Protein AF-A0A9N9T477-F1 (afdb_monomer)

Solvent-accessible surface area (backbone atoms only — not comparable to full-atom values): 20600 Å² total; per-residue (Å²): 115,66,81,83,45,49,90,63,32,36,47,37,35,34,54,89,61,40,85,46,61,53,90,71,55,99,44,57,51,33,52,51,21,42,45,58,58,51,64,74,44,23,91,78,51,70,73,46,75,48,29,42,30,78,61,88,69,60,77,38,41,65,94,80,48,77,92,58,84,35,34,20,58,49,80,59,96,59,40,63,43,42,74,46,85,52,22,36,52,49,21,42,28,72,65,42,93,93,28,74,77,19,38,38,39,40,76,59,49,50,53,52,50,50,53,54,54,73,74,49,55,76,88,76,51,73,93,46,50,76,46,80,46,50,85,85,54,76,87,53,47,66,56,38,51,46,13,71,79,37,58,79,56,23,50,35,47,77,45,84,54,96,81,69,79,76,87,62,61,62,89,64,67,30,28,66,58,98,89,48,76,39,68,77,75,82,62,85,77,92,63,89,78,56,48,56,46,80,34,77,62,76,57,88,60,77,43,39,41,75,47,70,45,80,85,79,86,89,77,86,75,50,74,47,74,47,59,58,69,93,76,36,53,62,67,62,41,51,53,52,61,69,74,49,91,71,78,63,96,80,63,87,55,62,66,62,45,49,51,52,52,51,51,53,54,50,53,48,38,49,74,44,34,45,79,42,76,46,84,47,64,76,93,55,76,83,58,86,90,71,53,71,68,58,52,50,53,49,54,53,33,44,51,35,45,54,48,21,70,73,68,66,41,71,67,41,46,49,52,26,50,53,46,49,52,54,50,55,50,52,53,53,49,53,53,44,69,74,63,72,69,76,133

Radius of gyration: 38.67 Å; Cα contacts (8 Å, |Δi|>4): 431; chains: 1; bounding box: 84×68×103 Å

InterPro domains:
  IPR006598 Glycosyl transferase CAP10 domain [PF05686] (2-165)
  IPR006598 Glycosyl transferase CAP10 domain [SM00672] (44-273)
  IPR051091 Protein O-Glucosyltransferase/Glycosyltransferase 90 [PTHR12203] (2-178)

Sequence (343 aa):
MMEHVKSKGTKYQIINNQLYRDEYCMFPARCQGVEHFLLELLPKLPDVEFILNTRDWPQIHKKGGIVSPVFSFSKTLEYYDIMYPAWSFWEGGPAISLYPRGIGRWDVHRNRLGKLGNTTQWSDKLSKAFFRGSRTSSERDPLILLSRENPDMVDASYTKNQAWKSDALINEYTRITKSTSTRIDLVLTNQKDISCKVLPTPKITDHSIIVADLGRNNETTLTKTYRKYNIMDVTGFQMKLMDMQWPSSSSIDVSNNADILITNVLSALDQFAPEKSINTKDVWGNKLWWNEDIANEIKKRDQYYKKAIFTKTDTDWDDFKQQRNSRSNNQNYQTKLLSGKNR

Nearest PDB structures (foldseek):
  5ub5-assembly1_A  TM=9.851E-01  e=5.661E-21  Homo sapiens
  5f87-assembly3_C  TM=9.941E-01  e=6.842E-20  Drosophila melanogaster
  3ve1-assembly1_B  TM=4.230E-01  e=5.166E+00  Homo sapiens
  7tmd-assembly1_B  TM=3.411E-01  e=7.439E+00  Klebsiella pneumoniae subsp. pneumoniae HS11286

Mean predicted aligned error: 18.43 Å

Secondary structure (DSSP, 8-state):
-HHHHGGGSEEEEEETTEEEE-S--SSHHHHHHHHHHHHHHGGGPPSEEEEE--SSS---BTTT-----EEES---TTB-PEE---GGGTS----BTTBTT-S--HHHHHHHHHHHHHHS-STTS-SSEEEEEE-SSGGGHHHHHHHHH-TTTEEEEEEP-TT-----S--S-SEE-SS-EE-------S-TT-EEEEE-SS-SSSBPEEEEE--------EEEEE--GGG--HHHHHHHHHSS-PPPTT-S-HHHHHHHHHHHHHHHHHHHS--EEEEE-GGGTT-TT--HHHHHHHHHHHHHHHHHHHH--HHHHHHHHHHHHHHHHHHHHHHHHHTT---

Foldseek 3Di:
DCVVCVVQAWKWWQDPLDIDTPPDHPQVFQVVLVVVVSNVCSVPDDTDMAGEHLDPAHDAFQVDHDQDEYEDCDDDPRGNYHHDPGSQCAFRAAADPVRNRHRHVVVVVVVVVVVVVVVQDPVNDQQAAEEEEAPPDCVCVVLQVCCVVCVNRYHYDHDDGPPDDDDFLDPAFFADDLVDGHNPDTDDDPDPPKHKDFAQPPDLDSTTDIDIDPPDDDDDFDKDKDWDPVQFPPVQLVVQVVPDDQDDPPDPDPPVNVVSVVVSNVVSCCVGTNIDIDGDDPVCPPDPLDDPVLVVLSVVLVVLVVVCVVVSDPVSSVVSVVSSVVSVVVSVVVVVVVVPDDD

Organism: Diabrotica balteata (NCBI:txid107213)

pLDDT: mean 83.45, std 14.67, range [37.84, 98.56]

Structure (mmCIF, N/CA/C/O backbone):
data_AF-A0A9N9T477-F1
#
_entry.id   AF-A0A9N9T477-F1
#
loop_
_atom_site.group_PDB
_atom_site.id
_atom_site.type_symbol
_atom_site.label_atom_id
_atom_site.label_alt_id
_atom_site.label_comp_id
_atom_site.label_asym_id
_atom_site.label_entity_id
_atom_site.label_seq_id
_atom_site.pdbx_PDB_ins_code
_atom_site.Cartn_x
_atom_site.Cartn_y
_atom_site.Cartn_z
_atom_site.occupancy
_atom_site.B_iso_or_equiv
_atom_site.auth_seq_id
_atom_site.auth_comp_id
_atom_site.auth_asym_id
_atom_site.auth_atom_id
_atom_site.pdbx_PDB_model_num
ATOM 1 N N . MET A 1 1 ? -9.873 15.502 29.639 1.00 63.28 1 MET A N 1
ATOM 2 C CA . MET A 1 1 ? -9.009 14.524 28.934 1.00 63.28 1 MET A CA 1
ATOM 3 C C . MET A 1 1 ? -9.417 14.374 27.470 1.00 63.28 1 MET A C 1
ATOM 5 O O . MET A 1 1 ? -8.568 14.572 26.613 1.00 63.28 1 MET A O 1
ATOM 9 N N . MET A 1 2 ? -10.695 14.109 27.173 1.00 76.94 2 MET A N 1
ATOM 10 C CA . MET A 1 2 ? -11.177 13.867 25.802 1.00 76.94 2 MET A CA 1
ATOM 11 C C . MET A 1 2 ? -11.015 15.057 24.843 1.00 76.94 2 MET A C 1
ATOM 13 O O . MET A 1 2 ? -10.624 14.856 23.696 1.00 76.94 2 MET A O 1
ATOM 17 N N . GLU A 1 3 ? -11.188 16.296 25.315 1.00 80.69 3 GLU A N 1
ATOM 18 C CA . GLU A 1 3 ? -11.032 17.479 24.450 1.00 80.69 3 GLU A CA 1
ATOM 19 C C . GLU A 1 3 ? -9.599 17.641 23.907 1.00 80.69 3 GLU A C 1
ATOM 21 O O . GLU A 1 3 ? -9.403 18.072 22.774 1.00 80.69 3 GLU A O 1
ATOM 26 N N . HIS A 1 4 ? -8.582 17.198 24.660 1.00 83.81 4 HIS A N 1
ATOM 27 C CA . HIS A 1 4 ? -7.181 17.251 24.223 1.00 83.81 4 HIS A CA 1
ATOM 28 C C . HIS A 1 4 ? -6.845 16.244 23.119 1.00 83.81 4 HIS A C 1
ATOM 30 O O . HIS A 1 4 ? -5.877 16.440 22.384 1.00 83.81 4 HIS A O 1
ATOM 36 N N . VAL A 1 5 ? -7.632 15.173 22.989 1.00 88.81 5 VAL A N 1
ATOM 37 C CA . VAL A 1 5 ? -7.415 14.121 21.986 1.00 88.81 5 VAL A CA 1
ATOM 38 C C . VAL A 1 5 ? -8.457 14.092 20.882 1.00 88.81 5 VAL A C 1
ATOM 40 O O . VAL A 1 5 ? -8.351 13.272 19.975 1.00 88.81 5 VAL A O 1
ATOM 43 N N . LYS A 1 6 ? -9.404 15.031 20.878 1.00 88.44 6 LYS A N 1
ATOM 44 C CA . LYS A 1 6 ? -10.432 15.144 19.838 1.00 88.44 6 LYS A CA 1
ATOM 45 C C . LYS A 1 6 ? -9.845 15.209 18.424 1.00 88.44 6 LYS A C 1
ATOM 47 O O . LYS A 1 6 ? -10.357 14.581 17.513 1.00 88.44 6 LYS A O 1
ATOM 52 N N . SER A 1 7 ? -8.709 15.886 18.238 1.00 91.69 7 SER A N 1
ATOM 53 C CA . SER A 1 7 ? -8.025 15.978 16.935 1.00 91.69 7 SER A CA 1
ATOM 54 C C . SER A 1 7 ? -7.333 14.683 16.479 1.00 91.69 7 SER A C 1
ATOM 56 O O . SER A 1 7 ? -6.860 14.601 15.342 1.00 91.69 7 SER A O 1
ATOM 58 N N . LYS A 1 8 ? -7.237 13.675 17.353 1.00 94.25 8 LYS A N 1
ATOM 59 C CA . LYS A 1 8 ? -6.517 12.417 17.110 1.00 94.25 8 LYS A CA 1
ATOM 60 C C . LYS A 1 8 ? -7.398 11.321 16.509 1.00 94.25 8 LYS A C 1
ATOM 62 O O . LYS A 1 8 ? -6.881 10.279 16.125 1.00 94.25 8 LYS A O 1
ATOM 67 N N . GLY A 1 9 ? -8.700 11.542 16.379 1.00 96.00 9 GLY A N 1
ATOM 68 C CA . GLY A 1 9 ? -9.610 10.568 15.790 1.00 96.00 9 GLY A CA 1
ATOM 69 C C . GLY A 1 9 ? -11.020 11.118 15.654 1.00 96.00 9 GLY A C 1
ATOM 70 O O . GLY A 1 9 ? -11.234 12.320 15.728 1.00 96.00 9 GLY A O 1
ATOM 71 N N . THR A 1 10 ? -11.969 10.221 15.439 1.00 97.75 10 THR A N 1
ATOM 72 C CA . THR A 1 10 ? -13.400 10.514 15.394 1.00 97.75 10 THR A CA 1
ATOM 73 C C . THR A 1 10 ? -13.997 10.210 16.763 1.00 97.75 10 THR A C 1
ATOM 75 O O . THR A 1 10 ? -13.780 9.115 17.292 1.00 97.75 10 THR A O 1
ATOM 78 N N . LYS A 1 11 ? -14.726 11.160 17.356 1.00 97.25 11 LYS A N 1
ATOM 79 C CA . LYS A 1 11 ? -15.419 10.934 18.625 1.00 97.25 11 LYS A CA 1
ATOM 80 C C . LYS A 1 11 ? -16.643 10.052 18.395 1.00 97.25 11 LYS A C 1
ATOM 82 O O . LYS A 1 11 ? -17.437 10.311 17.492 1.00 97.25 11 LYS A O 1
ATOM 87 N N . TYR A 1 12 ? -16.792 9.042 19.243 1.00 97.94 12 TYR A N 1
ATOM 88 C CA . TYR A 1 12 ? -18.002 8.240 19.380 1.00 97.94 12 TYR A CA 1
ATOM 89 C C . TYR A 1 12 ? -18.549 8.375 20.794 1.00 97.94 12 TYR A C 1
ATOM 91 O O . TYR A 1 12 ? -17.789 8.520 21.756 1.00 97.94 12 TYR A O 1
ATOM 99 N N . GLN A 1 13 ? -19.870 8.314 20.909 1.00 97.94 13 GLN A N 1
ATOM 100 C CA . GLN A 1 13 ? -20.576 8.253 22.180 1.00 97.94 13 GLN A CA 1
ATOM 101 C C . GLN A 1 13 ? -21.653 7.179 22.096 1.00 97.94 13 GLN A C 1
ATOM 103 O O . GLN A 1 13 ? -22.345 7.061 21.091 1.00 97.94 13 GLN A O 1
ATOM 108 N N . ILE A 1 14 ? -21.794 6.401 23.156 1.00 98.38 14 ILE A N 1
ATOM 109 C CA . ILE A 1 14 ? -22.932 5.520 23.375 1.00 98.38 14 ILE A CA 1
ATOM 110 C C . ILE A 1 14 ? -23.699 6.134 24.533 1.00 98.38 14 ILE A C 1
ATOM 112 O O . ILE A 1 14 ? -23.107 6.393 25.578 1.00 98.38 14 ILE A O 1
ATOM 116 N N . ILE A 1 15 ? -24.974 6.441 24.309 1.00 98.19 15 ILE A N 1
ATOM 117 C CA . ILE A 1 15 ? -25.857 7.040 25.313 1.00 98.19 15 ILE A CA 1
ATOM 118 C C . ILE A 1 15 ? -27.211 6.353 25.192 1.00 98.19 15 ILE A C 1
ATOM 120 O O . ILE A 1 15 ? -27.797 6.360 24.108 1.00 98.19 15 ILE A O 1
ATOM 124 N N . ASN A 1 16 ? -27.702 5.750 26.275 1.00 96.94 16 ASN A N 1
ATOM 125 C CA . ASN A 1 16 ? -28.968 5.011 26.308 1.00 96.94 16 ASN A CA 1
ATOM 126 C C . ASN A 1 16 ? -29.078 3.985 25.163 1.00 96.94 16 ASN A C 1
ATOM 128 O O . ASN A 1 16 ? -30.055 3.970 24.412 1.00 96.94 16 ASN A O 1
ATOM 132 N N . ASN A 1 17 ? -28.031 3.168 24.992 1.00 96.50 17 ASN A N 1
ATOM 133 C CA . ASN A 1 17 ? -27.916 2.152 23.936 1.00 96.50 17 ASN A CA 1
ATOM 134 C C . ASN A 1 17 ? -28.038 2.695 22.495 1.00 96.50 17 ASN A C 1
ATOM 136 O O . ASN A 1 17 ? -28.316 1.929 21.573 1.00 96.50 17 ASN A O 1
ATOM 140 N N . GLN A 1 18 ? -27.805 3.990 22.273 1.00 97.75 18 GLN A N 1
ATOM 141 C CA . GLN A 1 18 ? -27.748 4.596 20.943 1.00 97.75 18 GLN A CA 1
ATOM 142 C C . GLN A 1 18 ? -26.328 5.057 20.623 1.00 97.75 18 GLN A C 1
ATOM 144 O O . GLN A 1 18 ? -25.649 5.634 21.472 1.00 97.75 18 GLN A O 1
ATOM 149 N N . LEU A 1 19 ? -25.886 4.801 19.388 1.00 98.19 19 LEU A N 1
ATOM 150 C CA . LEU A 1 19 ? -24.570 5.202 18.900 1.00 98.19 19 LEU A CA 1
ATOM 151 C C . LEU A 1 19 ? -24.629 6.598 18.276 1.00 98.19 19 LEU A C 1
ATOM 153 O O . LEU A 1 19 ? -25.365 6.835 17.321 1.00 98.19 19 LEU A O 1
ATOM 157 N N . TYR A 1 20 ? -23.783 7.486 18.775 1.00 98.25 20 TYR A N 1
ATOM 158 C CA . TYR A 1 20 ? -23.536 8.822 18.259 1.00 98.25 20 TYR A CA 1
ATOM 159 C C . TYR A 1 20 ? -22.080 8.929 17.818 1.00 98.25 20 TYR A C 1
ATOM 161 O O . TYR A 1 20 ? -21.185 8.291 18.380 1.00 98.25 20 TYR A O 1
ATOM 169 N N . ARG A 1 21 ? -21.829 9.766 16.818 1.00 97.69 21 ARG A N 1
ATOM 170 C CA . ARG A 1 21 ? -20.497 10.019 16.274 1.00 97.69 21 ARG A CA 1
ATOM 171 C C . ARG A 1 21 ? -20.401 11.467 15.823 1.00 97.69 21 ARG A C 1
ATOM 173 O O . ARG A 1 21 ? -21.411 12.048 15.431 1.00 97.69 21 ARG A O 1
ATOM 180 N N . ASP A 1 22 ? -19.189 12.013 15.802 1.00 95.81 22 ASP A N 1
ATOM 181 C CA . ASP A 1 22 ? -18.909 13.218 15.022 1.00 95.81 22 ASP A CA 1
ATOM 182 C C . ASP A 1 22 ? -19.440 13.073 13.582 1.00 95.81 22 ASP A C 1
ATOM 184 O O . ASP A 1 22 ? -19.326 12.013 12.947 1.00 95.81 22 ASP A O 1
ATOM 188 N N . GLU A 1 23 ? -19.979 14.172 13.053 1.00 94.69 23 GLU A N 1
ATOM 189 C CA . GLU A 1 23 ? -20.478 14.253 11.679 1.00 94.69 23 GLU A CA 1
ATOM 190 C C . GLU A 1 23 ? -19.380 13.851 10.681 1.00 94.69 23 GLU A C 1
ATOM 192 O O . GLU A 1 23 ? -19.571 12.980 9.825 1.00 94.69 23 GLU A O 1
ATOM 197 N N . TYR A 1 24 ? -18.184 14.416 10.860 1.00 95.44 24 TYR A N 1
ATOM 198 C CA . TYR A 1 24 ? -17.032 14.144 10.016 1.00 95.44 24 TYR A CA 1
ATOM 199 C C . TYR A 1 24 ? -16.250 12.901 10.467 1.00 95.44 24 TYR A C 1
ATOM 201 O O . TYR A 1 24 ? -15.610 12.878 11.520 1.00 95.44 24 TYR A O 1
ATOM 209 N N . CYS A 1 25 ? -16.205 11.891 9.596 1.00 95.50 25 CYS A N 1
ATOM 210 C CA . CYS A 1 25 ? -15.251 10.787 9.675 1.00 95.50 25 CYS A CA 1
ATOM 211 C C . CYS A 1 25 ? -14.249 10.883 8.518 1.00 95.50 25 CYS A C 1
ATOM 213 O O . CYS A 1 25 ? -14.638 10.879 7.353 1.00 95.50 25 CYS A O 1
ATOM 215 N N . MET A 1 26 ? -12.949 10.910 8.837 1.00 95.25 26 MET A N 1
ATOM 216 C CA . MET A 1 26 ? -11.876 11.041 7.838 1.00 95.25 26 MET A CA 1
ATOM 217 C C . MET A 1 26 ? -11.892 9.927 6.781 1.00 95.25 26 MET A C 1
ATOM 219 O O . MET A 1 26 ? -11.568 10.170 5.622 1.00 95.25 26 MET A O 1
ATOM 223 N N . PHE A 1 27 ? -12.268 8.710 7.176 1.00 96.88 27 PHE A N 1
ATOM 224 C CA . PHE A 1 27 ? -12.388 7.565 6.279 1.00 96.88 27 PHE A CA 1
ATOM 225 C C . PHE A 1 27 ? -13.754 6.893 6.484 1.00 96.88 27 PHE A C 1
ATOM 227 O O . PHE A 1 27 ? -13.849 5.953 7.276 1.00 96.88 27 PHE A O 1
ATOM 234 N N . PRO A 1 28 ? -14.815 7.341 5.784 1.00 96.88 28 PRO A N 1
ATOM 235 C CA . PRO A 1 28 ? -16.187 6.902 6.049 1.00 96.88 28 PRO A CA 1
ATOM 236 C C . PRO A 1 28 ? -16.379 5.381 6.029 1.00 96.88 28 PRO A C 1
ATOM 238 O O . PRO A 1 28 ? -16.957 4.833 6.961 1.00 96.88 28 PRO A O 1
ATOM 241 N N . ALA A 1 29 ? -15.805 4.681 5.045 1.00 97.06 29 ALA A N 1
ATOM 242 C CA . ALA A 1 29 ? -15.888 3.219 4.962 1.00 97.06 29 ALA A CA 1
ATOM 243 C C . ALA A 1 29 ? -15.195 2.505 6.141 1.00 97.06 29 ALA A C 1
ATOM 245 O O . ALA A 1 29 ? -15.606 1.423 6.544 1.00 97.06 29 ALA A O 1
ATOM 246 N N . ARG A 1 30 ? -14.150 3.108 6.728 1.00 98.38 30 ARG A N 1
ATOM 247 C CA . ARG A 1 30 ? -13.502 2.565 7.934 1.00 98.38 30 ARG A CA 1
ATOM 248 C C . ARG A 1 30 ? -14.395 2.740 9.159 1.00 98.38 30 ARG A C 1
ATOM 250 O O . ARG A 1 30 ? -14.480 1.827 9.968 1.00 98.38 30 ARG A O 1
ATOM 257 N N . CYS A 1 31 ? -15.074 3.883 9.279 1.00 98.06 31 CYS A N 1
ATOM 258 C CA . CYS A 1 31 ? -16.066 4.091 10.334 1.00 98.06 31 CYS A CA 1
ATOM 259 C C . CYS A 1 31 ? -17.206 3.067 10.235 1.00 98.06 31 CYS A C 1
ATOM 261 O O . CYS A 1 31 ? -17.471 2.394 11.223 1.00 98.06 31 CYS A O 1
ATOM 263 N N . GLN A 1 32 ? -17.774 2.852 9.044 1.00 97.69 32 GLN A N 1
ATOM 264 C CA . GLN A 1 32 ? -18.840 1.859 8.834 1.00 97.69 32 GLN A CA 1
ATOM 265 C C . GLN A 1 32 ? -18.406 0.434 9.226 1.00 97.69 32 GLN A C 1
ATOM 267 O O . GLN A 1 32 ? -19.136 -0.281 9.913 1.00 97.69 32 GLN A O 1
ATOM 272 N N . GLY A 1 33 ? -17.167 0.051 8.892 1.00 97.88 33 GLY A N 1
ATOM 273 C CA . GLY A 1 33 ? -16.606 -1.239 9.298 1.00 97.88 33 GLY A CA 1
ATOM 274 C C . GLY A 1 33 ? -16.499 -1.430 10.815 1.00 97.88 33 GLY A C 1
ATOM 275 O O . GLY A 1 33 ? -16.641 -2.553 11.288 1.00 97.88 33 GLY A O 1
ATOM 276 N N . VAL A 1 34 ? -16.278 -0.362 11.589 1.00 98.25 34 VAL A N 1
ATOM 277 C CA . VAL A 1 34 ? -16.279 -0.417 13.065 1.00 98.25 34 VAL A CA 1
ATOM 278 C C . VAL A 1 34 ? -17.698 -0.342 13.625 1.00 98.25 34 VAL A C 1
ATOM 280 O O . VAL A 1 34 ? -18.032 -1.080 14.552 1.00 98.25 34 VAL A O 1
ATOM 283 N N . GLU A 1 35 ? -18.544 0.509 13.045 1.00 98.44 35 GLU A N 1
ATOM 284 C CA . GLU A 1 35 ? -19.950 0.680 13.421 1.00 98.44 35 GLU A CA 1
ATOM 285 C C . GLU A 1 35 ? -20.721 -0.636 13.328 1.00 98.44 35 GLU A C 1
ATOM 287 O O . GLU A 1 35 ? -21.518 -0.911 14.216 1.00 98.44 35 GLU A O 1
ATOM 292 N N . HIS A 1 36 ? -20.426 -1.493 12.344 1.00 98.31 36 HIS A N 1
ATOM 293 C CA . HIS A 1 36 ? -20.994 -2.842 12.263 1.00 98.31 36 HIS A CA 1
ATOM 294 C C . HIS A 1 36 ? -20.900 -3.607 13.597 1.00 98.31 36 HIS A C 1
ATOM 296 O O . HIS A 1 36 ? -21.902 -4.124 14.085 1.00 98.31 36 HIS A O 1
ATOM 302 N N . PHE A 1 37 ? -19.716 -3.617 14.218 1.00 98.12 37 PHE A N 1
ATOM 303 C CA . PHE A 1 37 ? -19.487 -4.314 15.486 1.00 98.12 37 PHE A CA 1
ATOM 304 C C . PHE A 1 37 ? -20.065 -3.556 16.684 1.00 98.12 37 PHE A C 1
ATOM 306 O O . PHE A 1 37 ? -20.606 -4.168 17.602 1.00 98.12 37 PHE A O 1
ATOM 313 N N . LEU A 1 38 ? -19.961 -2.223 16.694 1.00 97.88 38 LEU A N 1
ATOM 314 C CA . LEU A 1 38 ? -20.510 -1.410 17.783 1.00 97.88 38 LEU A CA 1
ATOM 315 C C . LEU A 1 38 ? -22.031 -1.550 17.867 1.00 97.88 38 LEU A C 1
ATOM 317 O O . LEU A 1 38 ? -22.555 -1.735 18.961 1.00 97.88 38 LEU A O 1
ATOM 321 N N . LEU A 1 39 ? -22.719 -1.513 16.723 1.00 98.12 39 LEU A N 1
ATOM 322 C CA . LEU A 1 39 ? -24.171 -1.661 16.629 1.00 98.12 39 LEU A CA 1
ATOM 323 C C . LEU A 1 39 ? -24.644 -3.028 17.144 1.00 98.12 39 LEU A C 1
ATOM 325 O O . LEU A 1 39 ? -25.656 -3.092 17.836 1.00 98.12 39 LEU A O 1
ATOM 329 N N . GLU A 1 40 ? -23.900 -4.105 16.877 1.00 97.38 40 GLU A N 1
ATOM 330 C CA . GLU A 1 40 ? -24.204 -5.443 17.410 1.00 97.38 40 GLU A CA 1
ATOM 331 C C . GLU A 1 40 ? -24.047 -5.510 18.941 1.00 97.38 40 GLU A C 1
ATOM 333 O O . GLU A 1 40 ? -24.793 -6.206 19.634 1.00 97.38 40 GLU A O 1
ATOM 338 N N . LEU A 1 41 ? -23.088 -4.758 19.484 1.00 96.94 41 LEU A N 1
ATOM 339 C CA . LEU A 1 41 ? -22.793 -4.724 20.914 1.00 96.94 41 LEU A CA 1
ATOM 340 C C . LEU A 1 41 ? -23.645 -3.718 21.697 1.00 96.94 41 LEU A C 1
ATOM 342 O O . LEU A 1 41 ? -23.704 -3.833 22.921 1.00 96.94 41 LEU A O 1
ATOM 346 N N . LEU A 1 42 ? -24.325 -2.776 21.031 1.00 97.00 42 LEU A N 1
ATOM 347 C CA . LEU A 1 42 ? -25.083 -1.690 21.667 1.00 97.00 42 LEU A CA 1
ATOM 348 C C . LEU A 1 42 ? -25.971 -2.127 22.842 1.00 97.00 42 LEU A C 1
ATOM 350 O O . LEU A 1 42 ? -25.905 -1.458 23.871 1.00 97.00 42 LEU A O 1
ATOM 354 N N . PRO A 1 43 ? -26.743 -3.235 22.780 1.00 96.81 43 PRO A N 1
ATOM 355 C CA . PRO A 1 43 ? -27.602 -3.651 23.896 1.00 96.81 43 PRO A CA 1
ATOM 356 C C . PRO A 1 43 ? -26.844 -4.023 25.180 1.00 96.81 43 PRO A C 1
ATOM 358 O O . PRO A 1 43 ? -27.447 -4.121 26.244 1.00 96.81 43 PRO A O 1
ATOM 361 N N . LYS A 1 44 ? -25.536 -4.284 25.081 1.00 97.12 44 LYS A N 1
ATOM 362 C CA . LYS A 1 44 ? -24.674 -4.746 26.180 1.00 97.12 44 LYS A CA 1
ATOM 363 C C . LYS A 1 44 ? -23.685 -3.682 26.654 1.00 97.12 44 LYS A C 1
ATOM 365 O O . LYS A 1 44 ? -22.995 -3.909 27.646 1.00 97.12 44 LYS A O 1
ATOM 370 N N . LEU A 1 45 ? -23.557 -2.571 25.930 1.00 96.06 45 LEU A N 1
ATOM 371 C CA . LEU A 1 45 ? -22.586 -1.526 26.240 1.00 96.06 45 LEU A CA 1
ATOM 372 C C . LEU A 1 45 ? -23.203 -0.477 27.175 1.00 96.06 45 LEU A C 1
ATOM 374 O O . LEU A 1 45 ? -24.342 -0.067 26.946 1.00 96.06 45 LEU A O 1
ATOM 378 N N . PRO A 1 46 ? -22.471 -0.037 28.217 1.00 97.81 46 PRO A N 1
ATOM 379 C CA . PRO A 1 46 ? -22.883 1.100 29.026 1.00 97.81 46 PRO A CA 1
ATOM 380 C C . PRO A 1 46 ? -22.686 2.410 28.256 1.00 97.81 46 PRO A C 1
ATOM 382 O O . PRO A 1 46 ? -22.034 2.444 27.207 1.00 97.81 46 PRO A O 1
ATOM 385 N N . ASP A 1 47 ? -23.180 3.502 28.834 1.00 98.25 47 ASP A N 1
ATOM 386 C CA . ASP A 1 47 ? -22.884 4.840 28.341 1.00 98.25 47 ASP A CA 1
ATOM 387 C C . ASP A 1 47 ? -21.375 5.112 28.411 1.00 98.25 47 ASP A C 1
ATOM 389 O O . ASP A 1 47 ? -20.737 4.964 29.457 1.00 98.25 47 ASP A O 1
ATOM 393 N N . VAL A 1 48 ? -20.785 5.484 27.277 1.00 96.62 48 VAL A N 1
ATOM 394 C CA . VAL A 1 48 ? -19.339 5.688 27.149 1.00 96.62 48 VAL A CA 1
ATOM 395 C C . VAL A 1 48 ? -19.031 6.658 26.018 1.00 96.62 48 VAL A C 1
ATOM 397 O O . VAL A 1 48 ? -19.733 6.705 25.012 1.00 96.62 48 VAL A O 1
ATOM 400 N N . GLU A 1 49 ? -17.942 7.410 26.144 1.00 96.00 49 GLU A N 1
ATOM 401 C CA . GLU A 1 49 ? -17.360 8.170 25.040 1.00 96.00 49 GLU A CA 1
ATOM 402 C C . GLU A 1 49 ? -15.914 7.743 24.783 1.00 96.00 49 GLU A C 1
ATOM 404 O O . GLU A 1 49 ? -15.160 7.451 25.712 1.00 96.00 49 GLU A O 1
ATOM 409 N N . PHE A 1 50 ? -15.511 7.700 23.512 1.00 96.19 50 PHE A N 1
ATOM 410 C CA . PHE A 1 50 ? -14.153 7.326 23.118 1.00 96.19 50 PHE A CA 1
ATOM 411 C C . PHE A 1 50 ? -13.727 8.000 21.808 1.00 96.19 50 PHE A C 1
ATOM 413 O O . PHE A 1 50 ? -14.555 8.412 20.995 1.00 96.19 50 PHE A O 1
ATOM 420 N N . ILE A 1 51 ? -12.409 8.120 21.606 1.00 97.38 51 ILE A N 1
ATOM 421 C CA . ILE A 1 51 ? -11.819 8.609 20.355 1.00 97.38 51 ILE A CA 1
ATOM 422 C C . ILE A 1 51 ? -11.310 7.419 19.548 1.00 97.38 51 ILE A C 1
ATOM 424 O O . ILE A 1 51 ? -10.414 6.694 19.987 1.00 97.38 51 ILE A O 1
ATOM 428 N N . LEU A 1 52 ? -11.853 7.255 18.345 1.00 98.06 52 LEU A N 1
ATOM 429 C CA . LEU 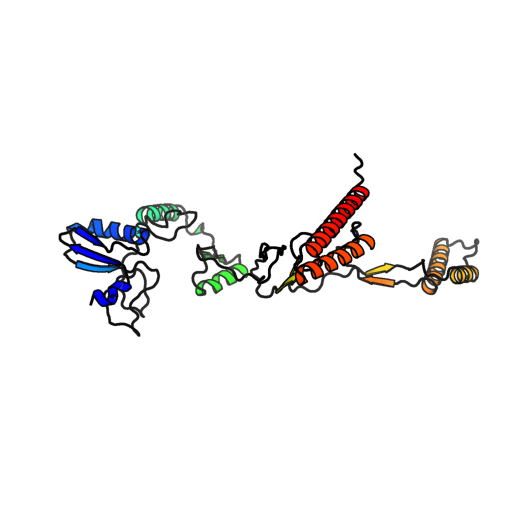A 1 52 ? -11.471 6.218 17.396 1.00 98.06 52 LEU A CA 1
ATOM 430 C C . LEU A 1 52 ? -10.593 6.810 16.287 1.00 98.06 52 LEU A C 1
ATOM 432 O O . LEU A 1 52 ? -11.063 7.556 15.429 1.00 98.06 52 LEU A O 1
ATOM 436 N N . ASN A 1 53 ? -9.311 6.462 16.262 1.00 98.06 53 ASN A N 1
ATOM 437 C CA . ASN A 1 53 ? -8.428 6.787 15.151 1.00 98.06 53 ASN A CA 1
ATOM 438 C C . ASN A 1 53 ? -8.657 5.808 13.985 1.00 98.06 53 ASN A C 1
ATOM 440 O O . ASN A 1 53 ? -8.456 4.596 14.105 1.00 98.06 53 ASN A O 1
ATOM 444 N N . THR A 1 54 ? -9.052 6.355 12.835 1.00 97.62 54 THR A N 1
ATOM 445 C CA . THR A 1 54 ? -9.259 5.611 11.582 1.00 97.62 54 THR A CA 1
ATOM 446 C C . THR A 1 54 ? -8.091 5.738 10.604 1.00 97.62 54 THR A C 1
ATOM 448 O O . THR A 1 54 ? -8.183 5.238 9.486 1.00 97.62 54 THR A O 1
ATOM 451 N N . ARG A 1 55 ? -6.986 6.396 10.981 1.00 97.56 55 ARG A N 1
ATOM 452 C CA . ARG A 1 55 ? -5.762 6.507 10.168 1.00 97.56 55 ARG A CA 1
ATOM 453 C C . ARG A 1 55 ? -4.900 5.249 10.290 1.00 97.56 55 ARG A C 1
ATOM 455 O O . ARG A 1 55 ? -5.068 4.450 11.205 1.00 97.56 55 ARG A O 1
ATOM 462 N N . ASP A 1 56 ? -3.935 5.113 9.380 1.00 96.44 56 ASP A N 1
ATOM 463 C CA . ASP A 1 56 ? -2.998 3.979 9.379 1.00 96.44 56 ASP A CA 1
ATOM 464 C C . ASP A 1 56 ? -1.998 4.023 10.553 1.00 96.44 56 ASP A C 1
ATOM 466 O O . ASP A 1 56 ? -1.597 2.982 11.063 1.00 96.44 56 ASP A O 1
ATOM 470 N N . TRP A 1 57 ? -1.603 5.225 10.989 1.00 96.56 57 TRP A N 1
ATOM 471 C CA . TRP A 1 57 ? -0.597 5.424 12.038 1.00 96.56 57 TRP A CA 1
ATOM 472 C C . TRP A 1 57 ? -1.225 5.709 13.416 1.00 96.56 57 TRP A C 1
ATOM 474 O O . TRP A 1 57 ? -2.196 6.477 13.484 1.00 96.56 57 TRP A O 1
ATOM 484 N N . PRO A 1 58 ? -0.657 5.162 14.513 1.00 97.06 58 PRO A N 1
ATOM 485 C CA . PRO A 1 58 ? -1.054 5.482 15.889 1.00 97.06 58 PRO A CA 1
ATOM 486 C C . PRO A 1 58 ? -0.747 6.942 16.261 1.00 97.06 58 PRO A C 1
ATOM 488 O O . PRO A 1 58 ? 0.013 7.627 15.574 1.00 97.06 58 PRO A O 1
ATOM 491 N N . GLN A 1 59 ? -1.355 7.435 17.344 1.00 95.44 59 GLN A N 1
ATOM 492 C CA . GLN A 1 59 ? -1.417 8.870 17.648 1.00 95.44 59 GLN A CA 1
ATOM 493 C C . GLN A 1 59 ? -0.711 9.284 18.943 1.00 95.44 59 GLN A C 1
ATOM 495 O O . GLN A 1 59 ? -0.264 10.430 19.043 1.00 95.44 59 GLN A O 1
ATOM 500 N N . ILE A 1 60 ? -0.611 8.398 19.936 1.00 95.00 60 ILE A N 1
ATOM 501 C CA . ILE A 1 60 ? -0.154 8.736 21.290 1.00 95.00 60 ILE A CA 1
ATOM 502 C C . ILE A 1 60 ? 1.250 8.181 21.520 1.00 95.00 60 ILE A C 1
ATOM 504 O O . ILE A 1 60 ? 1.439 7.113 22.099 1.00 95.00 60 ILE A O 1
ATOM 508 N N . HIS A 1 61 ? 2.255 8.915 21.048 1.00 94.62 61 HIS A N 1
ATOM 509 C CA . HIS A 1 61 ? 3.657 8.527 21.182 1.00 94.62 61 HIS A CA 1
ATOM 510 C C . HIS A 1 61 ? 4.181 8.730 22.616 1.00 94.62 61 HIS A C 1
ATOM 512 O O . HIS A 1 61 ? 4.013 9.802 23.202 1.00 94.62 61 HIS A O 1
ATOM 518 N N . LYS A 1 62 ? 4.901 7.741 23.159 1.00 93.25 62 LYS A N 1
ATOM 519 C CA . LYS A 1 62 ? 5.383 7.724 24.552 1.00 93.25 62 LYS A CA 1
ATOM 520 C C . LYS A 1 62 ? 6.319 8.877 24.914 1.00 93.25 62 LYS A C 1
ATOM 522 O O . LYS A 1 62 ? 6.284 9.348 26.042 1.00 93.25 62 LYS A O 1
ATOM 527 N N . LYS A 1 63 ? 7.153 9.330 23.971 1.00 89.12 63 LYS A N 1
ATOM 528 C CA . LYS A 1 63 ? 8.120 10.423 24.207 1.00 89.12 63 LYS A CA 1
ATOM 529 C C . LYS A 1 63 ? 7.510 11.828 24.152 1.00 89.12 63 LYS A C 1
ATOM 531 O O . LYS A 1 63 ? 8.174 12.772 24.551 1.00 89.12 63 LYS A O 1
ATOM 536 N N . GLY A 1 64 ? 6.309 11.986 23.594 1.00 72.19 64 GLY A N 1
ATOM 537 C CA . GLY A 1 64 ? 5.807 13.304 23.182 1.00 72.19 64 GLY A CA 1
ATOM 538 C C . GLY A 1 64 ? 4.388 13.632 23.629 1.00 72.19 64 GLY A C 1
ATOM 539 O O . GLY A 1 64 ? 3.850 14.635 23.172 1.00 72.19 64 GLY A O 1
ATOM 540 N N . GLY A 1 65 ? 3.750 12.799 24.453 1.00 67.69 65 GLY A N 1
ATOM 541 C CA . GLY A 1 65 ? 2.320 12.930 24.713 1.00 67.69 65 GLY A CA 1
ATOM 542 C C . GLY A 1 65 ? 1.900 12.617 26.139 1.00 67.69 65 GLY A C 1
ATOM 543 O O . GLY A 1 65 ? 2.449 11.739 26.801 1.00 67.69 65 GLY A O 1
ATOM 544 N N . ILE A 1 66 ? 0.855 13.324 26.566 1.00 80.25 66 ILE A N 1
ATOM 545 C CA . ILE A 1 66 ? 0.029 12.968 27.717 1.00 80.25 66 ILE A CA 1
ATOM 546 C C . ILE A 1 66 ? -0.650 11.633 27.401 1.00 80.25 66 ILE A C 1
ATOM 548 O O . ILE A 1 66 ? -1.285 11.489 26.351 1.00 80.25 66 ILE A O 1
ATOM 552 N N . VAL A 1 67 ? -0.535 10.666 28.313 1.00 88.12 67 VAL A N 1
ATOM 553 C CA . VAL A 1 67 ? -1.241 9.383 28.205 1.00 88.12 67 VAL A CA 1
ATOM 554 C C . VAL A 1 67 ? -2.735 9.659 28.058 1.00 88.12 67 VAL A C 1
ATOM 556 O O . VAL A 1 67 ? -3.341 10.288 28.922 1.00 88.12 67 VAL A O 1
ATOM 559 N N . SER A 1 68 ? -3.314 9.225 26.940 1.00 90.06 68 SER A N 1
ATOM 560 C CA . SER A 1 68 ? -4.706 9.505 26.593 1.00 90.06 68 SER A CA 1
ATOM 561 C C . SER A 1 68 ? -5.340 8.301 25.887 1.00 90.06 68 SER A C 1
ATOM 563 O O . SER A 1 68 ? -4.657 7.649 25.091 1.00 90.06 68 SER A O 1
ATOM 565 N N . PRO A 1 69 ? -6.627 8.000 26.138 1.00 92.38 69 PRO A N 1
ATOM 566 C CA . PRO A 1 69 ? -7.294 6.819 25.595 1.00 92.38 69 PRO A CA 1
ATOM 567 C C . PRO A 1 69 ? -7.751 7.058 24.147 1.00 92.38 69 PRO A C 1
ATOM 569 O O . PRO A 1 69 ? -8.881 7.469 23.892 1.00 92.38 69 PRO A O 1
ATOM 572 N N . VAL A 1 70 ? -6.859 6.806 23.188 1.00 96.50 70 VAL A N 1
ATOM 573 C CA . VAL A 1 70 ? -7.180 6.803 21.750 1.00 96.50 70 VAL A CA 1
ATOM 574 C C . VAL A 1 70 ? -7.098 5.381 21.221 1.00 96.50 70 VAL A C 1
ATOM 576 O O . VAL A 1 70 ? -6.106 4.689 21.450 1.00 96.50 70 VAL A O 1
ATOM 579 N N . PHE A 1 71 ? -8.133 4.951 20.505 1.00 98.25 71 PHE A N 1
ATOM 580 C CA . PHE A 1 71 ? -8.193 3.629 19.895 1.00 98.25 71 PHE A CA 1
ATOM 581 C C . PHE A 1 71 ? -7.577 3.653 18.492 1.00 98.25 71 PHE A C 1
ATOM 583 O O . PHE A 1 71 ? -8.053 4.396 17.640 1.00 98.25 71 PHE A O 1
ATOM 590 N N . SER A 1 72 ? -6.564 2.822 18.229 1.00 98.25 72 SER A N 1
ATOM 591 C CA . SER A 1 72 ? -5.896 2.667 16.920 1.00 98.25 72 SER A CA 1
ATOM 592 C C . SER A 1 72 ? -5.746 1.185 16.575 1.00 98.25 72 SER A C 1
ATOM 594 O O . SER A 1 72 ? -5.409 0.391 17.443 1.00 98.25 72 SER A O 1
ATOM 596 N N . PHE A 1 73 ? -5.948 0.778 15.319 1.00 98.38 73 PHE A N 1
ATOM 597 C CA . PHE A 1 73 ? -5.929 -0.653 14.959 1.00 98.38 73 PHE A CA 1
ATOM 598 C C . PHE A 1 73 ? -4.528 -1.299 15.008 1.00 98.38 73 PHE A C 1
ATOM 600 O O . PHE A 1 73 ? -4.416 -2.521 15.068 1.00 98.38 73 PHE A O 1
ATOM 607 N N . SER A 1 74 ? -3.459 -0.497 14.947 1.00 98.12 74 SER A N 1
ATOM 608 C CA . SER A 1 74 ? -2.067 -0.959 14.935 1.00 98.12 74 SER A CA 1
ATOM 609 C C . SER A 1 74 ? -1.160 0.009 15.692 1.00 98.12 74 SER A C 1
ATOM 611 O O . SER A 1 74 ? -1.402 1.219 15.697 1.00 98.12 74 SER A O 1
ATOM 613 N N . LYS A 1 75 ? -0.111 -0.523 16.331 1.00 97.44 75 LYS A N 1
ATOM 614 C CA . LYS A 1 75 ? 0.917 0.255 17.030 1.00 97.44 75 LYS A CA 1
ATOM 615 C C . LYS A 1 75 ? 2.208 -0.535 17.258 1.00 97.44 75 LYS A C 1
ATOM 617 O O . LYS A 1 75 ? 2.232 -1.755 17.127 1.00 97.44 75 LYS A O 1
ATOM 622 N N . THR A 1 76 ? 3.254 0.166 17.692 1.00 97.31 76 THR A N 1
ATOM 623 C CA . THR A 1 76 ? 4.467 -0.428 18.277 1.00 97.31 76 THR A CA 1
ATOM 624 C C . THR A 1 76 ? 4.483 -0.238 19.799 1.00 97.31 76 THR A C 1
ATOM 626 O O . THR A 1 76 ? 3.593 0.394 20.378 1.00 97.31 76 THR A O 1
ATOM 629 N N . LEU A 1 77 ? 5.531 -0.736 20.465 1.00 96.88 77 LEU A N 1
ATOM 630 C CA . LEU A 1 77 ? 5.769 -0.490 21.892 1.00 96.88 77 LEU A CA 1
ATOM 631 C C . LEU A 1 77 ? 6.010 0.991 22.226 1.00 96.88 77 LEU A C 1
ATOM 633 O O . LEU A 1 77 ? 5.992 1.347 23.402 1.00 96.88 77 LEU A O 1
ATOM 637 N N . GLU A 1 78 ? 6.209 1.857 21.232 1.00 96.50 78 GLU A N 1
ATOM 638 C CA . GLU A 1 78 ? 6.444 3.294 21.408 1.00 96.50 78 GLU A CA 1
ATOM 639 C C . GLU A 1 78 ? 5.153 4.111 21.556 1.00 96.50 78 GLU A C 1
ATOM 641 O O . GLU A 1 78 ? 5.223 5.322 21.758 1.00 96.50 78 GLU A O 1
ATOM 646 N N . TYR A 1 79 ? 3.979 3.470 21.498 1.00 96.31 79 TYR A N 1
ATOM 647 C CA . TYR A 1 79 ? 2.681 4.149 21.522 1.00 96.31 79 TYR A CA 1
ATOM 648 C C . TYR A 1 79 ? 1.750 3.629 22.626 1.00 96.31 79 TYR A C 1
ATOM 650 O O . TYR A 1 79 ? 1.691 2.430 22.930 1.00 96.31 79 TYR A O 1
ATOM 658 N N . TYR A 1 80 ? 0.989 4.550 23.218 1.00 96.00 80 TYR A N 1
ATOM 659 C CA . TYR A 1 80 ? -0.002 4.268 24.259 1.00 96.00 80 TYR A CA 1
ATOM 660 C C . TYR A 1 80 ? -1.393 3.920 23.716 1.00 96.00 80 TYR A C 1
ATOM 662 O O . TYR A 1 80 ? -2.217 3.462 24.500 1.00 96.00 80 TYR A O 1
ATOM 670 N N . ASP A 1 81 ? -1.651 4.076 22.412 1.00 97.00 81 ASP A N 1
ATOM 671 C CA . ASP A 1 81 ? -2.954 3.795 21.794 1.00 97.00 81 ASP A CA 1
ATOM 672 C C . ASP A 1 81 ? -3.530 2.425 22.202 1.00 97.00 81 ASP A C 1
ATOM 674 O O . ASP A 1 81 ? -2.805 1.436 22.337 1.00 97.00 81 ASP A O 1
ATOM 678 N N . ILE A 1 82 ? -4.844 2.342 22.379 1.00 98.00 82 ILE A N 1
ATOM 679 C CA . ILE A 1 82 ? -5.551 1.101 22.705 1.00 98.00 82 ILE A CA 1
ATOM 680 C C . ILE A 1 82 ? -5.876 0.387 21.391 1.00 98.00 82 ILE A C 1
ATOM 682 O O . ILE A 1 82 ? -6.434 0.991 20.477 1.00 98.00 82 ILE A O 1
ATOM 686 N N . M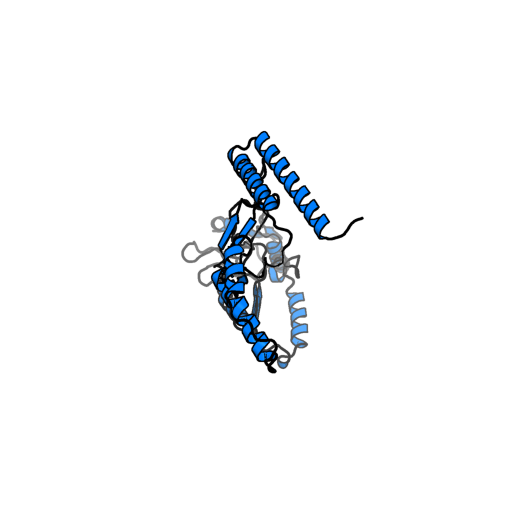ET A 1 83 ? -5.511 -0.890 21.266 1.00 98.56 83 MET A N 1
ATOM 687 C CA . MET A 1 83 ? -5.794 -1.631 20.035 1.00 98.56 83 MET A CA 1
ATOM 688 C C . MET A 1 83 ? -7.259 -2.052 19.952 1.00 98.56 83 MET A C 1
ATOM 690 O O . MET A 1 83 ? -7.844 -2.464 20.950 1.00 98.56 83 MET A O 1
ATOM 694 N N . TYR A 1 84 ? -7.822 -1.988 18.746 1.00 98.31 84 TYR A N 1
ATOM 695 C CA . TYR A 1 84 ? -9.147 -2.518 18.428 1.00 98.31 84 TYR A CA 1
ATOM 696 C C . TYR A 1 84 ? -9.105 -3.353 17.136 1.00 98.31 84 TYR A C 1
ATOM 698 O O . TYR A 1 84 ? -8.201 -3.156 16.316 1.00 98.31 84 TYR A O 1
ATOM 706 N N . PRO A 1 85 ? -10.060 -4.282 16.925 1.00 98.25 85 PRO A N 1
ATOM 707 C CA . PRO A 1 85 ? -10.155 -5.037 15.679 1.00 98.25 85 PRO A CA 1
ATOM 708 C C . PRO A 1 85 ? -10.353 -4.106 14.482 1.00 98.25 85 PRO A C 1
ATOM 710 O O . PRO A 1 85 ? -11.293 -3.317 14.448 1.00 98.25 85 PRO A O 1
ATOM 713 N N . ALA A 1 86 ? -9.473 -4.195 13.487 1.00 97.88 86 ALA A N 1
ATOM 714 C CA . ALA A 1 86 ? -9.517 -3.299 12.339 1.00 97.88 86 ALA A CA 1
ATOM 715 C C . ALA A 1 86 ? -10.865 -3.363 11.598 1.00 97.88 86 ALA A C 1
ATOM 717 O O . ALA A 1 86 ? -11.427 -4.438 11.391 1.00 97.88 86 ALA A O 1
ATOM 718 N N . TRP A 1 87 ? -11.312 -2.214 11.089 1.00 98.38 87 TRP A N 1
ATOM 719 C CA . TRP A 1 87 ? -12.509 -2.066 10.248 1.00 98.38 87 TRP A CA 1
ATOM 720 C C . TRP A 1 87 ? -12.610 -3.128 9.140 1.00 98.38 87 TRP A C 1
ATOM 722 O O . TRP A 1 87 ? -13.687 -3.663 8.881 1.00 98.38 87 TRP A O 1
ATOM 732 N N . SER A 1 88 ? -11.467 -3.508 8.552 1.00 97.75 88 SER A N 1
ATOM 733 C CA . SER A 1 88 ? -11.361 -4.450 7.432 1.00 97.75 88 SER A CA 1
ATOM 734 C C . SER A 1 88 ? -11.821 -5.880 7.752 1.00 97.75 88 SER A C 1
ATOM 736 O O . SER A 1 88 ? -11.907 -6.688 6.826 1.00 97.75 88 SER A O 1
ATOM 738 N N . PHE A 1 89 ? -12.125 -6.219 9.011 1.00 98.19 89 PHE A N 1
ATOM 739 C CA . PHE A 1 89 ? -12.857 -7.452 9.313 1.00 98.19 89 PHE A CA 1
ATOM 740 C C . PHE A 1 89 ? -14.257 -7.451 8.680 1.00 98.19 89 PHE A C 1
ATOM 742 O O . PHE A 1 89 ? -14.726 -8.506 8.248 1.00 98.19 89 PHE A O 1
ATOM 749 N N . TRP A 1 90 ? -14.876 -6.275 8.543 1.00 98.00 90 TRP A N 1
ATOM 750 C CA . TRP A 1 90 ? -16.154 -6.092 7.864 1.00 98.00 90 TRP A CA 1
ATOM 751 C C . TRP A 1 90 ? -16.007 -5.334 6.538 1.00 98.00 90 TRP A C 1
ATOM 753 O O . TRP A 1 90 ? -16.325 -5.900 5.492 1.00 98.00 90 TRP A O 1
ATOM 763 N N . GLU A 1 91 ? -15.451 -4.116 6.541 1.00 97.00 91 GLU A N 1
ATOM 764 C CA . GLU A 1 91 ? -15.236 -3.303 5.330 1.00 97.00 91 GLU A CA 1
ATOM 765 C C . GLU A 1 91 ? -14.230 -2.147 5.522 1.00 97.00 91 GLU A C 1
ATOM 767 O O . GLU A 1 91 ? -13.611 -1.993 6.572 1.00 97.00 91 GLU A O 1
ATOM 772 N N . GLY A 1 92 ? -14.002 -1.343 4.479 1.00 94.62 92 GLY A N 1
ATOM 773 C CA . GLY A 1 92 ? -13.119 -0.170 4.553 1.00 94.62 92 GLY A CA 1
ATOM 774 C C . GLY A 1 92 ? -11.619 -0.479 4.482 1.00 94.62 92 GLY A C 1
ATOM 775 O O . GLY A 1 92 ? -10.788 0.407 4.707 1.00 94.62 92 GLY A O 1
ATOM 776 N N . GLY A 1 93 ? -11.244 -1.723 4.171 1.00 96.19 93 GLY A N 1
ATOM 777 C CA . GLY A 1 93 ? -9.868 -2.082 3.836 1.00 96.19 93 GLY A CA 1
ATOM 778 C C . GLY A 1 93 ? -9.413 -1.507 2.484 1.00 96.19 93 GLY A C 1
ATOM 779 O O . GLY A 1 93 ? -10.172 -0.821 1.795 1.00 96.19 93 GLY A O 1
ATOM 780 N N . PRO A 1 94 ? -8.164 -1.780 2.064 1.00 94.56 94 PRO A N 1
ATOM 781 C CA . PRO A 1 94 ? -7.617 -1.250 0.816 1.00 94.56 94 PRO A CA 1
ATOM 782 C C . PRO A 1 94 ? -8.450 -1.643 -0.411 1.00 94.56 94 PRO A C 1
ATOM 784 O O . PRO A 1 94 ? -8.756 -2.821 -0.601 1.00 94.56 94 PRO A O 1
ATOM 787 N N . ALA A 1 95 ? -8.785 -0.669 -1.262 1.00 92.12 95 ALA A N 1
ATOM 788 C CA . ALA A 1 95 ? -9.468 -0.908 -2.530 1.00 92.12 95 ALA A CA 1
ATOM 789 C C . ALA A 1 95 ? -8.457 -1.246 -3.634 1.00 92.12 95 ALA A C 1
ATOM 791 O O . ALA A 1 95 ? -7.551 -0.465 -3.932 1.00 92.12 95 ALA A O 1
ATOM 792 N N . ILE A 1 96 ? -8.624 -2.420 -4.241 1.00 89.88 96 ILE A N 1
ATOM 793 C CA . ILE A 1 96 ? -7.822 -2.904 -5.375 1.00 89.88 96 ILE A CA 1
ATOM 794 C C . ILE A 1 96 ? -8.752 -3.452 -6.460 1.00 89.88 96 ILE A C 1
ATOM 796 O O . ILE A 1 96 ? -9.937 -3.638 -6.211 1.00 89.88 96 ILE A O 1
ATOM 800 N N . SER A 1 97 ? -8.236 -3.761 -7.652 1.00 87.38 97 SER A N 1
ATOM 801 C CA . SER A 1 97 ? -9.058 -4.274 -8.764 1.00 87.38 97 SER A CA 1
ATOM 802 C C . SER A 1 97 ? -9.897 -5.507 -8.395 1.00 87.38 97 SER A C 1
ATOM 804 O O . SER A 1 97 ? -11.044 -5.614 -8.813 1.00 87.38 97 SER A O 1
ATOM 806 N N . LEU A 1 98 ? -9.358 -6.404 -7.563 1.00 88.94 98 LEU A N 1
ATOM 807 C CA . LEU A 1 98 ? -10.063 -7.591 -7.058 1.00 88.94 98 LEU A CA 1
ATOM 808 C C . LEU A 1 98 ? -11.108 -7.278 -5.970 1.00 88.94 98 LEU A C 1
ATOM 810 O O . LEU A 1 98 ? -12.006 -8.081 -5.737 1.00 88.94 98 LEU A O 1
ATOM 814 N N . TYR A 1 99 ? -10.985 -6.130 -5.300 1.00 90.75 99 TYR A N 1
ATOM 815 C CA . TYR A 1 99 ? -11.845 -5.689 -4.199 1.00 90.75 99 TYR A CA 1
ATOM 816 C C . TYR A 1 99 ? -12.178 -4.199 -4.374 1.00 90.75 99 TYR A C 1
ATOM 818 O O . TYR A 1 99 ? -11.642 -3.355 -3.649 1.00 90.75 99 TYR A O 1
ATOM 826 N N . PRO A 1 100 ? -13.039 -3.841 -5.347 1.00 88.94 100 PRO A N 1
ATOM 827 C CA . PRO A 1 100 ? -13.298 -2.441 -5.694 1.00 88.94 100 PRO A CA 1
ATOM 828 C C . PRO A 1 100 ? -13.962 -1.651 -4.557 1.00 88.94 100 PRO A C 1
ATOM 830 O O . PRO A 1 100 ? -13.790 -0.441 -4.475 1.00 88.94 100 PRO A O 1
ATOM 833 N N . ARG A 1 101 ? -14.673 -2.334 -3.649 1.00 89.62 101 ARG A N 1
ATOM 834 C CA . ARG A 1 101 ? -15.280 -1.744 -2.440 1.00 89.62 101 ARG A CA 1
ATOM 835 C C . ARG A 1 101 ? -14.365 -1.771 -1.207 1.00 89.62 101 ARG A C 1
ATOM 837 O O . ARG A 1 101 ? -14.822 -1.507 -0.103 1.00 89.62 101 ARG A O 1
ATOM 844 N N . GLY A 1 102 ? -13.085 -2.095 -1.385 1.00 93.19 102 GLY A N 1
ATOM 845 C CA . GLY A 1 102 ? -12.168 -2.349 -0.279 1.00 93.19 102 GLY A CA 1
ATOM 846 C C . GLY A 1 102 ? -12.196 -3.807 0.170 1.00 93.19 102 GLY A C 1
ATOM 847 O O . GLY A 1 102 ? -13.220 -4.488 0.095 1.00 93.19 102 GLY A O 1
ATOM 848 N N . ILE A 1 103 ? -11.044 -4.306 0.616 1.00 95.56 103 ILE A N 1
ATOM 849 C CA . ILE A 1 103 ? -10.961 -5.606 1.286 1.00 95.56 103 ILE A CA 1
ATOM 850 C C . ILE A 1 103 ? -11.814 -5.554 2.564 1.00 95.56 103 ILE A C 1
ATOM 852 O O . ILE A 1 103 ? -11.792 -4.575 3.308 1.00 95.56 103 ILE A O 1
ATOM 856 N N . GLY A 1 104 ? -12.585 -6.610 2.795 1.00 96.44 104 GLY A N 1
ATOM 857 C CA . GLY A 1 104 ? -13.564 -6.711 3.871 1.00 96.44 104 GLY A CA 1
ATOM 858 C C . GLY A 1 104 ? -14.084 -8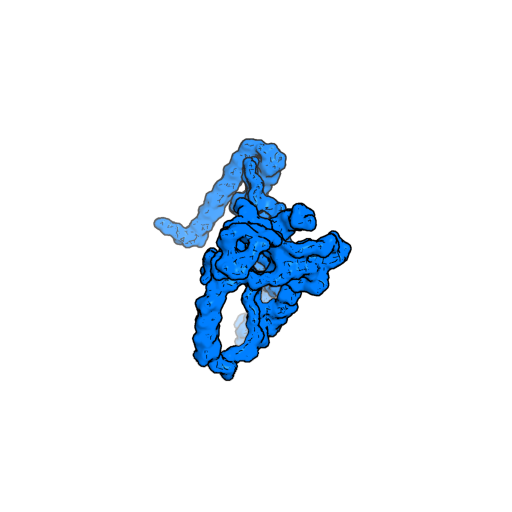.140 3.996 1.00 96.44 104 GLY A C 1
ATOM 859 O O . GLY A 1 104 ? -13.543 -9.055 3.364 1.00 96.44 104 GLY A O 1
ATOM 860 N N . ARG A 1 105 ? -15.169 -8.313 4.755 1.00 97.69 105 ARG A N 1
ATOM 861 C CA . ARG A 1 105 ? -15.931 -9.563 4.881 1.00 97.69 105 ARG A CA 1
ATOM 862 C C . ARG A 1 105 ? -15.041 -10.753 5.204 1.00 97.69 105 ARG A C 1
ATOM 864 O O . ARG A 1 105 ? -14.960 -11.732 4.455 1.00 97.69 105 ARG A O 1
ATOM 871 N N . TRP A 1 106 ? -14.342 -10.650 6.332 1.00 98.12 106 TRP A N 1
ATOM 872 C CA . TRP A 1 106 ? -13.447 -11.697 6.814 1.00 98.12 106 TRP A CA 1
ATOM 873 C C . TRP A 1 106 ? -14.163 -13.039 7.001 1.00 98.12 106 TRP A C 1
ATOM 875 O O . TRP A 1 106 ? -13.579 -14.092 6.760 1.00 98.12 106 TRP A O 1
ATOM 885 N N . ASP A 1 107 ? -15.449 -13.008 7.344 1.00 96.94 107 ASP A N 1
ATOM 886 C CA . ASP A 1 107 ? -16.345 -14.161 7.410 1.00 96.94 107 ASP A CA 1
ATOM 887 C C . ASP A 1 107 ? -16.429 -14.933 6.080 1.00 96.94 107 ASP A C 1
ATOM 889 O O . ASP A 1 107 ? -16.313 -16.159 6.053 1.00 96.94 107 ASP A O 1
ATOM 893 N N . VAL A 1 108 ? -16.562 -14.226 4.957 1.00 96.56 108 VAL A N 1
ATOM 894 C CA . VAL A 1 108 ? -16.577 -14.830 3.618 1.00 96.56 108 VAL A CA 1
ATOM 895 C C . VAL A 1 108 ? -15.161 -15.214 3.196 1.00 96.56 108 VAL A C 1
ATOM 897 O O . VAL A 1 108 ? -14.934 -16.303 2.659 1.00 96.56 108 VAL A O 1
ATOM 900 N N . HIS A 1 109 ? -14.195 -14.332 3.459 1.00 95.94 109 HIS A N 1
ATOM 901 C CA . HIS A 1 109 ? -12.809 -14.506 3.047 1.00 95.94 109 HIS A CA 1
ATOM 902 C C . HIS A 1 109 ? -12.179 -15.750 3.688 1.00 95.94 109 HIS A C 1
ATOM 904 O O . HIS A 1 109 ? -11.593 -16.573 2.982 1.00 95.94 109 HIS A O 1
ATOM 910 N N . ARG A 1 110 ? -12.372 -15.952 4.998 1.00 97.31 110 ARG A N 1
ATOM 911 C CA . ARG A 1 110 ? -11.862 -17.124 5.723 1.00 97.31 110 ARG A CA 1
ATOM 912 C C . ARG A 1 110 ? -12.449 -18.432 5.189 1.00 97.31 110 ARG A C 1
ATOM 914 O O . ARG A 1 110 ? -11.724 -19.411 5.071 1.00 97.31 110 ARG A O 1
ATOM 921 N N . ASN A 1 111 ? -13.730 -18.448 4.803 1.00 97.12 111 ASN A N 1
ATOM 922 C CA . ASN A 1 111 ? -14.375 -19.639 4.243 1.00 97.12 111 ASN A CA 1
ATOM 923 C C . ASN A 1 111 ? -13.792 -19.985 2.869 1.00 97.12 111 ASN A C 1
ATOM 925 O O . ASN A 1 111 ? -13.558 -21.154 2.563 1.00 97.12 111 ASN A O 1
ATOM 929 N N . ARG A 1 112 ? -13.517 -18.970 2.041 1.00 95.69 112 ARG A N 1
ATOM 930 C CA . ARG A 1 112 ? -12.866 -19.156 0.739 1.00 95.69 112 ARG A CA 1
ATOM 931 C C . ARG A 1 112 ? -11.434 -19.671 0.890 1.00 95.69 112 ARG A C 1
ATOM 933 O O . ARG A 1 112 ? -11.072 -20.627 0.209 1.00 95.69 112 ARG A O 1
ATOM 940 N N . LEU A 1 113 ? -10.645 -19.071 1.785 1.00 95.88 113 LEU A N 1
ATOM 941 C CA . LEU A 1 113 ? -9.283 -19.526 2.074 1.00 95.88 113 LEU A CA 1
ATOM 942 C C . LEU A 1 113 ? -9.270 -20.933 2.676 1.00 95.88 113 LEU A C 1
ATOM 944 O O . LEU A 1 113 ? -8.443 -21.739 2.275 1.00 95.88 113 LEU A O 1
ATOM 948 N N . GLY A 1 114 ? -10.207 -21.252 3.571 1.00 96.06 114 GLY A N 1
ATOM 949 C CA . GLY A 1 114 ? -10.335 -22.582 4.166 1.00 96.06 114 GLY A CA 1
ATOM 950 C C . GLY A 1 114 ? -10.619 -23.664 3.124 1.00 96.06 114 GLY A C 1
ATOM 951 O O . GLY A 1 114 ? -9.954 -24.695 3.117 1.00 96.06 114 GLY A O 1
ATOM 952 N N . LYS A 1 115 ? -11.534 -23.403 2.178 1.00 96.06 115 LYS A N 1
ATOM 953 C CA . LYS A 1 115 ? -11.782 -24.313 1.047 1.00 96.06 115 LYS A CA 1
ATOM 954 C C . LYS A 1 115 ? -10.517 -24.535 0.213 1.00 96.06 115 LYS A C 1
ATOM 956 O O . LYS A 1 115 ? -10.155 -25.679 -0.021 1.00 96.06 115 LYS A O 1
ATOM 961 N N . LEU A 1 116 ? -9.826 -23.459 -0.174 1.00 94.50 116 LEU A N 1
ATOM 962 C CA . LEU A 1 116 ? -8.587 -23.538 -0.962 1.00 94.50 116 LEU A CA 1
ATOM 963 C C . LEU A 1 116 ? -7.450 -24.242 -0.210 1.00 94.50 116 LEU A C 1
ATOM 965 O O . LEU A 1 116 ? -6.687 -24.998 -0.809 1.00 94.50 116 LEU A O 1
ATOM 969 N N . GLY A 1 117 ? -7.337 -24.000 1.096 1.00 94.19 117 GLY A N 1
ATOM 970 C CA . GLY A 1 117 ? -6.364 -24.645 1.971 1.00 94.19 117 GLY A CA 1
ATOM 971 C C . GLY A 1 117 ? -6.583 -26.152 2.050 1.00 94.19 117 GLY A C 1
ATOM 972 O O . GLY A 1 117 ? -5.623 -26.901 1.910 1.00 94.19 117 GLY A O 1
ATOM 973 N N . ASN A 1 118 ? -7.839 -26.589 2.178 1.00 94.12 118 ASN A N 1
ATOM 974 C CA . ASN A 1 118 ? -8.191 -28.009 2.236 1.00 94.12 118 ASN A CA 1
ATOM 975 C C . ASN A 1 118 ? -8.015 -28.728 0.892 1.00 94.12 118 ASN A C 1
ATOM 977 O O . ASN A 1 118 ? -7.674 -29.905 0.879 1.00 94.12 118 ASN A O 1
ATOM 981 N N . THR A 1 119 ? -8.239 -28.048 -0.236 1.00 95.44 119 THR A N 1
ATOM 982 C CA . THR A 1 119 ? -8.076 -28.656 -1.568 1.00 95.44 119 THR A CA 1
ATOM 983 C C . 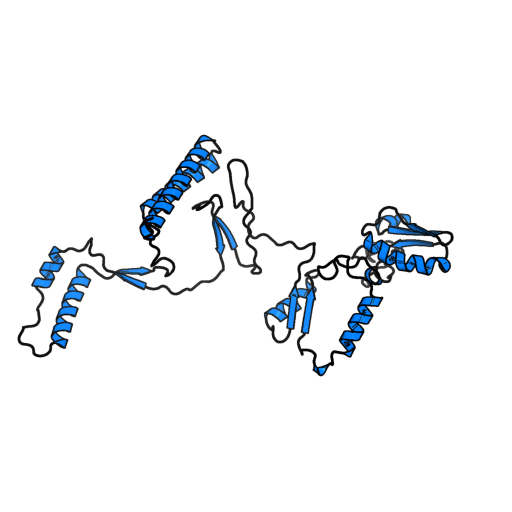THR A 1 119 ? -6.631 -28.660 -2.067 1.00 95.44 119 THR A C 1
ATOM 985 O O . THR A 1 119 ? -6.336 -29.361 -3.026 1.00 95.44 119 THR A O 1
ATOM 988 N N . THR A 1 120 ? -5.734 -27.871 -1.463 1.00 94.69 120 THR A N 1
ATOM 989 C CA . THR A 1 120 ? -4.339 -27.738 -1.913 1.00 94.69 120 THR A CA 1
ATOM 990 C C . THR A 1 120 ? -3.393 -28.404 -0.919 1.00 94.69 120 THR A C 1
ATOM 992 O O . THR A 1 120 ? -3.024 -27.780 0.086 1.00 94.69 120 THR A O 1
ATOM 995 N N . GLN A 1 121 ? -2.950 -29.630 -1.214 1.00 96.00 121 GLN A N 1
ATOM 996 C CA . GLN A 1 121 ? -2.010 -30.358 -0.357 1.00 96.00 121 GLN A CA 1
ATOM 997 C C . GLN A 1 121 ? -0.681 -29.610 -0.221 1.00 96.00 121 GLN A C 1
ATOM 999 O O . GLN A 1 121 ? -0.325 -28.775 -1.053 1.00 96.00 121 GLN A O 1
ATOM 1004 N N . TRP A 1 122 ? 0.058 -29.885 0.857 1.00 95.94 122 TRP A N 1
ATOM 1005 C CA . TRP A 1 122 ? 1.355 -29.249 1.099 1.00 95.94 122 TRP A CA 1
ATOM 1006 C C . TRP A 1 122 ? 2.385 -29.598 0.019 1.00 95.94 122 TRP A C 1
ATOM 1008 O O . TRP A 1 122 ? 3.059 -28.702 -0.477 1.00 95.94 122 TRP A O 1
ATOM 1018 N N . SER A 1 123 ? 2.444 -30.871 -0.383 1.00 96.94 123 SER A N 1
ATOM 1019 C CA . SER A 1 123 ? 3.329 -31.385 -1.439 1.00 96.94 123 SER A CA 1
ATOM 1020 C C . SER A 1 123 ? 3.117 -30.727 -2.801 1.00 96.94 123 SER A C 1
ATOM 1022 O O . SER A 1 123 ? 4.048 -30.664 -3.595 1.00 96.94 123 SER A O 1
ATOM 1024 N N . ASP A 1 124 ? 1.906 -30.232 -3.058 1.00 95.94 124 ASP A N 1
ATOM 1025 C CA . ASP A 1 124 ? 1.518 -29.661 -4.350 1.00 95.94 124 ASP A CA 1
ATOM 1026 C C . ASP A 1 124 ? 1.849 -28.160 -4.426 1.00 95.94 124 ASP A C 1
ATOM 1028 O O . ASP A 1 124 ? 1.709 -27.528 -5.475 1.00 95.94 124 ASP A O 1
ATOM 1032 N N . LYS A 1 125 ? 2.268 -27.549 -3.306 1.00 95.81 125 LYS A N 1
ATOM 1033 C CA . LYS A 1 125 ? 2.681 -26.144 -3.272 1.00 95.81 125 LYS A CA 1
ATOM 1034 C C . LYS A 1 125 ? 4.062 -26.006 -3.900 1.00 95.81 125 LYS A C 1
ATOM 1036 O O . LYS A 1 125 ? 4.960 -26.805 -3.657 1.00 95.81 125 LYS A O 1
ATOM 1041 N N . LEU A 1 126 ? 4.251 -24.934 -4.662 1.00 95.88 126 LEU A N 1
ATOM 1042 C CA . LEU A 1 126 ? 5.563 -24.598 -5.203 1.00 95.88 126 LEU A CA 1
ATOM 1043 C C . LEU A 1 126 ? 6.541 -24.308 -4.059 1.00 95.88 126 LEU A C 1
ATOM 1045 O O . LEU A 1 126 ? 6.259 -23.467 -3.204 1.00 95.88 126 LEU A O 1
ATOM 1049 N N . SER A 1 127 ? 7.714 -24.944 -4.094 1.00 96.94 127 SER A N 1
ATOM 1050 C CA . SER A 1 127 ? 8.849 -24.674 -3.197 1.00 96.94 127 SER A CA 1
ATOM 1051 C C . SER A 1 127 ? 9.537 -23.346 -3.541 1.00 96.94 127 SER A C 1
ATOM 1053 O O . SER A 1 127 ? 10.736 -23.299 -3.803 1.00 96.94 127 SER A O 1
ATOM 1055 N N . LYS A 1 128 ? 8.757 -22.264 -3.594 1.00 97.06 128 LYS A N 1
ATOM 1056 C CA . LYS A 1 128 ? 9.177 -20.914 -3.973 1.00 97.06 128 LYS A CA 1
ATOM 1057 C C . LYS A 1 128 ? 8.567 -19.907 -3.004 1.00 97.06 128 LYS A C 1
ATOM 1059 O O . LYS A 1 128 ? 7.368 -19.955 -2.729 1.00 97.06 128 LYS A O 1
ATOM 1064 N N . ALA A 1 129 ? 9.371 -18.979 -2.494 1.00 97.44 129 ALA A N 1
ATOM 1065 C CA . ALA A 1 129 ? 8.847 -17.891 -1.671 1.00 97.44 129 ALA A CA 1
ATOM 1066 C C . ALA A 1 129 ? 8.016 -16.927 -2.536 1.00 97.44 129 ALA A C 1
ATOM 1068 O O . ALA A 1 129 ? 8.371 -16.679 -3.685 1.00 97.44 129 ALA A O 1
ATOM 1069 N N . PHE A 1 130 ? 6.925 -16.365 -2.007 1.00 98.25 130 PHE A N 1
ATOM 1070 C CA . PHE A 1 130 ? 6.000 -15.544 -2.798 1.00 98.25 130 PHE A CA 1
ATOM 1071 C C . PHE A 1 130 ? 5.617 -14.232 -2.109 1.00 98.25 130 PHE A C 1
ATOM 1073 O O . PHE A 1 130 ? 5.269 -14.219 -0.928 1.00 98.25 130 PHE A O 1
ATOM 1080 N N . PHE A 1 131 ? 5.609 -13.128 -2.865 1.00 98.19 131 PHE A N 1
ATOM 1081 C CA . PHE A 1 131 ? 5.084 -11.838 -2.410 1.00 98.19 131 PHE A CA 1
ATOM 1082 C C . PHE A 1 131 ? 4.489 -11.001 -3.557 1.00 98.19 131 PHE A C 1
ATOM 1084 O O . PHE A 1 131 ? 5.089 -10.829 -4.623 1.00 98.19 131 PHE A O 1
ATOM 1091 N N . ARG A 1 132 ? 3.317 -10.402 -3.316 1.00 97.31 132 ARG A N 1
ATOM 1092 C CA . ARG A 1 132 ? 2.704 -9.377 -4.178 1.00 97.31 132 ARG A CA 1
ATOM 1093 C C . ARG A 1 132 ? 2.105 -8.271 -3.321 1.00 97.31 132 ARG A C 1
ATOM 1095 O O . ARG A 1 132 ? 1.186 -8.506 -2.543 1.00 97.31 132 ARG A O 1
ATOM 1102 N N . GLY A 1 133 ? 2.596 -7.051 -3.491 1.00 94.31 133 GLY A N 1
ATOM 1103 C CA . GLY A 1 133 ? 2.092 -5.882 -2.773 1.00 94.31 133 GLY A CA 1
ATOM 1104 C C . GLY A 1 133 ? 2.821 -4.615 -3.189 1.00 94.31 133 GLY A C 1
ATOM 1105 O O . GLY A 1 133 ? 3.835 -4.687 -3.867 1.00 94.31 133 GLY A O 1
ATOM 1106 N N . SER A 1 134 ? 2.326 -3.438 -2.814 1.00 93.12 134 SER A N 1
ATOM 1107 C CA . SER A 1 134 ? 2.972 -2.169 -3.179 1.00 93.12 134 SER A CA 1
ATOM 1108 C C . SER A 1 134 ? 4.158 -1.819 -2.276 1.00 93.12 134 SER A C 1
ATOM 1110 O O . SER A 1 134 ? 4.285 -2.356 -1.175 1.00 93.12 134 SER A O 1
ATOM 1112 N N . ARG A 1 135 ? 4.998 -0.862 -2.683 1.00 94.06 135 ARG A N 1
ATOM 1113 C CA . ARG A 1 135 ? 6.125 -0.358 -1.875 1.00 94.06 135 ARG A CA 1
ATOM 1114 C C . ARG A 1 135 ? 5.666 0.645 -0.805 1.00 94.06 135 ARG A C 1
ATOM 1116 O O . ARG A 1 135 ? 5.863 1.843 -0.954 1.00 94.06 135 ARG A O 1
ATOM 1123 N N . THR A 1 136 ? 5.010 0.164 0.255 1.00 90.62 136 THR A N 1
ATOM 1124 C CA . THR A 1 136 ? 4.578 1.004 1.400 1.00 90.62 136 THR A CA 1
ATOM 1125 C C . THR A 1 136 ? 5.639 1.141 2.492 1.00 90.62 136 THR A C 1
ATOM 1127 O O . THR A 1 136 ? 5.513 2.008 3.345 1.00 90.62 136 THR A O 1
ATOM 1130 N N . SER A 1 137 ? 6.671 0.295 2.472 1.00 92.31 137 SER A N 1
ATOM 1131 C CA . SER A 1 137 ? 7.867 0.390 3.315 1.00 92.31 137 SER A CA 1
ATOM 1132 C C . SER A 1 137 ? 9.069 -0.100 2.510 1.00 92.31 137 SER A C 1
ATOM 1134 O O . SER A 1 137 ? 8.933 -1.037 1.716 1.00 92.31 137 SER A O 1
ATOM 1136 N N . SER A 1 138 ? 10.228 0.529 2.709 1.00 93.75 138 SER A N 1
ATOM 1137 C CA . SER A 1 138 ? 11.504 0.112 2.115 1.00 93.75 138 SER A CA 1
ATOM 1138 C C . SER A 1 138 ? 12.024 -1.209 2.681 1.00 93.75 138 SER A C 1
ATOM 1140 O O . SER A 1 138 ? 12.835 -1.857 2.034 1.00 93.75 138 SER A O 1
ATOM 1142 N N . GLU A 1 139 ? 11.516 -1.667 3.828 1.00 96.50 139 GLU A N 1
ATOM 1143 C CA . GLU A 1 139 ? 11.851 -2.987 4.395 1.00 96.50 139 GLU A CA 1
ATOM 1144 C C . GLU A 1 139 ? 11.516 -4.149 3.446 1.00 96.50 139 GLU A C 1
ATOM 1146 O O . GLU A 1 139 ? 12.052 -5.243 3.580 1.00 96.50 139 GLU A O 1
ATOM 1151 N N . ARG A 1 140 ? 10.643 -3.915 2.458 1.00 96.62 140 ARG A N 1
ATOM 1152 C CA . ARG A 1 140 ? 10.279 -4.899 1.431 1.00 96.62 140 ARG A CA 1
ATOM 1153 C C . ARG A 1 140 ? 11.320 -5.013 0.315 1.00 96.62 140 ARG A C 1
ATOM 1155 O O . ARG A 1 140 ? 11.319 -6.014 -0.397 1.00 96.62 140 ARG A O 1
ATOM 1162 N N . ASP A 1 141 ? 12.194 -4.018 0.147 1.00 94.06 141 ASP A N 1
ATOM 1163 C CA . ASP A 1 141 ? 13.131 -3.947 -0.979 1.00 94.06 141 ASP A CA 1
ATOM 1164 C C . ASP A 1 141 ? 14.081 -5.151 -1.069 1.00 94.06 141 ASP A C 1
ATOM 1166 O O . ASP A 1 141 ? 14.209 -5.674 -2.178 1.00 94.06 141 ASP A O 1
ATOM 1170 N N . PRO A 1 142 ? 14.692 -5.651 0.028 1.00 97.75 142 PRO A N 1
ATOM 1171 C CA . PRO A 1 142 ? 15.612 -6.786 -0.054 1.00 97.75 142 PRO A CA 1
ATOM 1172 C C . PRO A 1 142 ? 14.974 -8.031 -0.679 1.00 97.75 142 PRO A C 1
ATOM 1174 O O . PRO A 1 142 ? 15.600 -8.691 -1.501 1.00 97.75 142 PRO A O 1
ATOM 1177 N N . LEU A 1 143 ? 13.702 -8.312 -0.372 1.00 97.56 143 LEU A N 1
ATOM 1178 C CA . LEU A 1 143 ? 12.981 -9.456 -0.939 1.00 97.56 143 LEU A CA 1
ATOM 1179 C C . LEU A 1 143 ? 12.704 -9.281 -2.441 1.00 97.56 143 LEU A C 1
ATOM 1181 O O . LEU A 1 143 ? 12.784 -10.241 -3.206 1.00 97.56 143 LEU A O 1
ATOM 1185 N N . ILE A 1 144 ? 12.390 -8.056 -2.876 1.00 97.44 144 ILE A N 1
ATOM 1186 C CA . ILE A 1 144 ? 12.173 -7.750 -4.297 1.00 97.44 144 ILE A CA 1
ATOM 1187 C C . ILE A 1 144 ? 13.484 -7.841 -5.082 1.00 97.44 144 ILE A C 1
ATOM 1189 O O . ILE A 1 144 ? 13.480 -8.330 -6.209 1.00 97.44 144 ILE A O 1
ATOM 1193 N N . LEU A 1 145 ? 14.594 -7.369 -4.509 1.00 95.19 145 LEU A N 1
ATOM 1194 C CA . LEU A 1 145 ? 15.917 -7.483 -5.124 1.00 95.19 145 LEU A CA 1
ATOM 1195 C C . LEU A 1 145 ? 16.342 -8.951 -5.233 1.00 95.19 145 LEU A C 1
ATOM 1197 O O . LEU A 1 145 ? 16.678 -9.389 -6.329 1.00 95.19 145 LEU A O 1
ATOM 1201 N N . LEU A 1 146 ? 16.181 -9.732 -4.160 1.00 96.56 146 LEU A N 1
ATOM 1202 C CA . LEU A 1 146 ? 16.465 -11.168 -4.164 1.00 96.56 146 LEU A CA 1
ATOM 1203 C C . LEU A 1 146 ? 15.654 -11.921 -5.226 1.00 96.56 146 LEU A C 1
ATOM 1205 O O . LEU A 1 146 ? 16.194 -12.778 -5.911 1.00 96.56 146 LEU A O 1
ATOM 1209 N N . SER A 1 147 ? 14.375 -11.586 -5.412 1.00 97.75 147 SER A N 1
ATOM 1210 C CA . SER A 1 147 ? 13.557 -12.202 -6.466 1.00 97.75 147 SER A CA 1
ATOM 1211 C C . SER A 1 147 ? 14.041 -11.881 -7.882 1.00 97.75 147 SER A C 1
ATOM 1213 O O . SER A 1 147 ? 13.892 -12.705 -8.780 1.00 97.75 147 SER A O 1
ATOM 1215 N N . ARG A 1 148 ? 14.639 -10.704 -8.099 1.00 94.69 148 ARG A N 1
ATOM 1216 C CA . ARG A 1 148 ? 15.224 -10.335 -9.399 1.00 94.69 148 ARG A CA 1
ATOM 1217 C C . ARG A 1 148 ? 16.536 -11.064 -9.663 1.00 94.69 148 ARG A C 1
ATOM 1219 O O . ARG A 1 148 ? 16.806 -11.405 -10.808 1.00 94.69 148 ARG A O 1
ATOM 1226 N N . GLU A 1 149 ? 17.337 -11.265 -8.623 1.00 97.31 149 GLU A N 1
ATOM 1227 C CA . GLU A 1 149 ? 18.619 -11.971 -8.702 1.00 97.31 149 GLU A CA 1
ATOM 1228 C C . GLU A 1 149 ? 18.432 -13.490 -8.790 1.00 97.31 149 GLU A C 1
ATOM 1230 O O . GLU A 1 149 ? 19.150 -14.158 -9.529 1.00 97.31 149 GLU A O 1
ATOM 1235 N N . ASN A 1 150 ? 17.449 -14.035 -8.068 1.00 97.00 150 ASN A N 1
ATOM 1236 C CA . ASN A 1 150 ? 17.166 -15.463 -7.990 1.00 97.00 150 ASN A CA 1
ATOM 1237 C C . ASN A 1 150 ? 15.655 -15.760 -8.150 1.00 97.00 150 ASN A C 1
ATOM 1239 O O . ASN A 1 150 ? 14.963 -16.073 -7.169 1.00 97.00 150 ASN A O 1
ATOM 1243 N N . PRO A 1 151 ? 15.124 -15.677 -9.387 1.00 96.38 151 PRO A N 1
ATOM 1244 C CA . PRO A 1 151 ? 13.698 -15.870 -9.670 1.00 96.38 151 PRO A CA 1
ATOM 1245 C C . PRO A 1 151 ? 13.213 -17.313 -9.462 1.00 96.38 151 PRO A C 1
ATOM 1247 O O . PRO A 1 151 ? 12.007 -17.556 -9.325 1.00 96.38 151 PRO A O 1
ATOM 1250 N N . ASP A 1 152 ? 14.124 -18.287 -9.416 1.00 96.25 152 ASP A N 1
ATOM 1251 C CA . ASP A 1 152 ? 13.792 -19.685 -9.138 1.00 96.25 152 ASP A CA 1
ATOM 1252 C C . ASP A 1 152 ? 13.487 -19.916 -7.656 1.00 96.25 152 ASP A C 1
ATOM 1254 O O . ASP A 1 152 ? 12.602 -20.707 -7.333 1.00 96.25 152 ASP A O 1
ATOM 1258 N N . MET A 1 153 ? 14.135 -19.171 -6.757 1.00 97.00 153 MET A N 1
ATOM 1259 C CA . MET A 1 153 ? 13.926 -19.275 -5.311 1.00 97.00 153 MET A CA 1
ATOM 1260 C C . MET A 1 153 ? 12.779 -18.391 -4.798 1.00 97.00 153 MET A C 1
ATOM 1262 O O . MET A 1 153 ? 12.034 -18.793 -3.899 1.00 97.00 153 MET A O 1
ATOM 1266 N N . VAL A 1 154 ? 12.629 -17.182 -5.348 1.00 98.12 154 VAL A N 1
ATOM 1267 C CA . VAL A 1 154 ? 11.668 -16.185 -4.856 1.00 98.12 154 VAL A CA 1
ATOM 1268 C C . VAL A 1 154 ? 10.905 -15.560 -6.017 1.00 98.12 154 VAL A C 1
ATOM 1270 O O . VAL A 1 154 ? 11.495 -14.997 -6.933 1.00 98.12 154 VAL A O 1
ATOM 1273 N N . ASP A 1 155 ? 9.577 -15.574 -5.930 1.00 98.06 155 ASP A N 1
ATOM 1274 C CA . ASP A 1 155 ? 8.684 -14.794 -6.778 1.00 98.06 155 ASP A CA 1
ATOM 1275 C C . ASP A 1 155 ? 8.061 -13.628 -5.986 1.00 98.06 155 ASP A C 1
ATOM 1277 O O . ASP A 1 155 ? 6.975 -13.727 -5.408 1.00 98.06 155 ASP A O 1
ATOM 1281 N N . ALA A 1 156 ? 8.736 -12.480 -5.985 1.00 98.19 156 ALA A N 1
ATOM 1282 C CA . ALA A 1 156 ? 8.315 -11.269 -5.298 1.00 98.19 156 ALA A CA 1
ATOM 1283 C C . ALA A 1 156 ? 8.280 -10.071 -6.255 1.00 98.19 156 ALA A C 1
ATOM 1285 O O . ALA A 1 156 ? 9.220 -9.809 -7.001 1.00 98.19 156 ALA A O 1
ATOM 1286 N N . SER A 1 157 ? 7.187 -9.305 -6.252 1.00 94.81 157 SER A N 1
ATOM 1287 C CA . SER A 1 157 ? 7.050 -8.142 -7.139 1.00 94.81 157 SER A CA 1
ATOM 1288 C C . SER A 1 157 ? 6.193 -7.036 -6.541 1.00 94.81 157 SER A C 1
ATOM 1290 O O . SER A 1 157 ? 5.208 -7.291 -5.839 1.00 94.81 157 SER A O 1
ATOM 1292 N N . TYR A 1 158 ? 6.559 -5.792 -6.866 1.00 95.06 158 TYR A N 1
ATOM 1293 C CA . TYR A 1 158 ? 5.790 -4.623 -6.466 1.00 95.06 158 TYR A CA 1
ATOM 1294 C C . TYR A 1 158 ? 4.555 -4.415 -7.343 1.00 95.06 158 TYR A C 1
ATOM 1296 O O . TYR A 1 158 ? 4.635 -4.428 -8.569 1.00 95.06 158 TYR A O 1
ATOM 1304 N N . THR A 1 159 ? 3.424 -4.135 -6.700 1.00 90.50 159 THR A N 1
ATOM 1305 C CA . THR A 1 159 ? 2.217 -3.610 -7.349 1.00 90.50 159 THR A CA 1
ATOM 1306 C C . THR A 1 159 ? 2.128 -2.089 -7.185 1.00 90.50 159 THR A C 1
ATOM 1308 O O . THR A 1 159 ? 2.822 -1.487 -6.358 1.00 90.50 159 THR A O 1
ATOM 1311 N N . LYS A 1 160 ? 1.272 -1.433 -7.975 1.00 84.69 160 LYS A N 1
ATOM 1312 C CA . LYS A 1 160 ? 0.989 0.002 -7.820 1.00 84.69 160 LYS A CA 1
ATOM 1313 C C . LYS A 1 160 ? -0.119 0.213 -6.788 1.00 84.69 160 LYS A C 1
ATOM 1315 O O . LYS A 1 160 ? -1.113 -0.508 -6.795 1.00 84.69 160 LYS A O 1
ATOM 1320 N N . ASN A 1 161 ? 0.048 1.212 -5.926 1.00 82.50 161 ASN A N 1
ATOM 1321 C CA . ASN A 1 161 ? -1.016 1.719 -5.057 1.00 82.50 161 ASN A CA 1
ATOM 1322 C C . ASN A 1 161 ? -1.510 3.085 -5.562 1.00 82.50 161 ASN A C 1
ATOM 1324 O O . ASN A 1 161 ? -0.933 3.665 -6.481 1.00 82.50 161 ASN A O 1
ATOM 1328 N N . GLN A 1 162 ? -2.576 3.603 -4.952 1.00 76.44 162 GLN A N 1
ATOM 1329 C CA . GLN A 1 162 ? -3.184 4.887 -5.333 1.00 76.44 162 GLN A CA 1
ATOM 1330 C C . GLN A 1 162 ? -2.250 6.092 -5.125 1.00 76.44 162 GLN A C 1
ATOM 1332 O O . GLN A 1 162 ? -2.444 7.132 -5.743 1.00 76.44 162 GLN A O 1
ATOM 1337 N N . ALA A 1 163 ? -1.223 5.950 -4.282 1.00 72.75 163 ALA A N 1
ATOM 1338 C CA . ALA A 1 163 ? -0.228 6.981 -4.004 1.00 72.75 163 ALA A CA 1
ATOM 1339 C C . ALA A 1 163 ? 1.031 6.856 -4.883 1.00 72.75 163 ALA A C 1
ATOM 1341 O O . ALA A 1 163 ? 2.040 7.503 -4.597 1.00 72.75 163 ALA A O 1
ATOM 1342 N N . TRP A 1 164 ? 1.004 6.015 -5.926 1.00 70.75 164 TRP A N 1
ATOM 1343 C CA . TRP A 1 164 ? 2.163 5.802 -6.784 1.00 70.75 164 TRP A CA 1
ATOM 1344 C C . TRP A 1 164 ? 2.590 7.110 -7.458 1.00 70.75 164 TRP A C 1
ATOM 1346 O O . TRP A 1 164 ? 1.809 7.769 -8.143 1.00 70.75 164 TRP A O 1
ATOM 1356 N N . LYS A 1 165 ? 3.863 7.453 -7.274 1.00 64.19 165 LYS A N 1
ATOM 1357 C CA . LYS A 1 165 ? 4.564 8.546 -7.943 1.00 64.19 165 LYS A CA 1
ATOM 1358 C C . LYS A 1 165 ? 5.909 8.007 -8.425 1.00 64.19 165 LYS A C 1
ATOM 1360 O O . LYS A 1 165 ? 6.471 7.112 -7.793 1.00 64.19 165 LYS A O 1
ATOM 1365 N N . SER A 1 166 ? 6.416 8.544 -9.527 1.00 62.62 166 SER A N 1
ATOM 1366 C CA . SER A 1 166 ? 7.778 8.294 -10.002 1.00 62.62 166 SER A CA 1
ATOM 1367 C C . SER A 1 166 ? 8.516 9.612 -10.156 1.00 62.62 166 SER A C 1
ATOM 1369 O O . SER A 1 166 ? 7.917 10.594 -10.603 1.00 62.62 166 SER A O 1
ATOM 1371 N N . ASP A 1 167 ? 9.812 9.609 -9.867 1.00 55.19 167 ASP A N 1
ATOM 1372 C CA . ASP A 1 167 ? 10.695 10.698 -10.265 1.00 55.19 167 ASP A CA 1
ATOM 1373 C C . ASP A 1 167 ? 10.744 10.715 -11.796 1.00 55.19 167 ASP A C 1
ATOM 1375 O O . ASP A 1 167 ? 11.182 9.758 -12.436 1.00 55.19 167 ASP A O 1
ATOM 1379 N N . ALA A 1 168 ? 10.194 11.761 -12.411 1.00 57.53 168 ALA A N 1
ATOM 1380 C CA . ALA A 1 168 ? 10.318 11.935 -13.849 1.00 57.53 168 ALA A CA 1
ATOM 1381 C C . ALA A 1 168 ? 11.775 12.305 -14.155 1.00 57.53 168 ALA A C 1
ATOM 1383 O O . ALA A 1 168 ? 12.262 13.316 -13.659 1.00 57.53 168 ALA A O 1
ATOM 1384 N N . LEU A 1 169 ? 12.455 11.524 -15.000 1.00 65.69 169 LEU A N 1
ATOM 1385 C CA . LEU A 1 169 ? 13.821 11.851 -15.438 1.00 65.69 169 LEU A CA 1
ATOM 1386 C C . LEU A 1 169 ? 13.878 13.098 -16.333 1.00 65.69 169 LEU A C 1
ATOM 1388 O O . LEU A 1 169 ? 14.945 13.668 -16.537 1.00 65.69 169 LEU A O 1
ATOM 1392 N N . ILE A 1 170 ? 12.732 13.522 -16.876 1.00 67.31 170 ILE A N 1
ATOM 1393 C CA . ILE A 1 170 ? 12.610 14.707 -17.722 1.00 67.31 170 ILE A CA 1
ATOM 1394 C C . ILE A 1 170 ? 11.899 15.812 -16.946 1.00 67.31 170 ILE A C 1
ATOM 1396 O O . ILE A 1 170 ? 10.691 15.751 -16.692 1.00 67.31 170 ILE A O 1
ATOM 1400 N N . ASN A 1 171 ? 12.659 16.856 -16.632 1.00 69.25 171 ASN A N 1
ATOM 1401 C CA . ASN A 1 171 ? 12.156 18.073 -15.994 1.00 69.25 171 ASN A CA 1
ATOM 1402 C C . ASN A 1 171 ? 11.877 19.205 -16.997 1.00 69.25 171 ASN A C 1
ATOM 1404 O O . ASN A 1 171 ? 11.311 20.228 -16.626 1.00 69.25 171 ASN A O 1
ATOM 1408 N N . GLU A 1 172 ? 12.231 19.014 -18.268 1.00 77.12 172 GLU A N 1
ATOM 1409 C CA . GLU A 1 172 ? 12.097 20.014 -19.331 1.00 77.12 172 GLU A CA 1
ATOM 1410 C C . GLU A 1 172 ? 10.807 19.840 -20.156 1.00 77.12 172 GLU A C 1
ATOM 1412 O O . GLU A 1 172 ? 10.188 18.772 -20.184 1.00 77.12 172 GLU A O 1
ATOM 1417 N N . TYR A 1 173 ? 10.397 20.901 -20.861 1.00 82.38 173 TYR A N 1
ATOM 1418 C CA . TYR A 1 173 ? 9.247 20.862 -21.767 1.00 82.38 173 TYR A CA 1
ATOM 1419 C C . TYR A 1 173 ? 9.593 20.141 -23.071 1.00 82.38 173 TYR A C 1
ATOM 1421 O O . TYR A 1 173 ? 10.501 20.532 -23.804 1.00 82.38 173 TYR A O 1
ATOM 1429 N N . THR A 1 174 ? 8.812 19.117 -23.401 1.00 83.62 174 THR A N 1
ATOM 1430 C CA . THR A 1 174 ? 9.026 18.279 -24.589 1.00 83.62 174 THR A CA 1
ATOM 1431 C C . THR A 1 174 ? 8.216 18.746 -25.798 1.00 83.62 174 THR A C 1
ATOM 1433 O O . THR A 1 174 ? 8.598 18.480 -26.934 1.00 83.62 174 THR A O 1
ATOM 1436 N N . ARG A 1 175 ? 7.179 19.567 -25.592 1.00 81.56 175 ARG A N 1
ATOM 1437 C CA . ARG A 1 175 ? 6.462 20.277 -26.657 1.00 81.56 175 ARG A CA 1
ATOM 1438 C C . ARG A 1 175 ? 6.340 21.760 -26.325 1.00 81.56 175 ARG A C 1
ATOM 1440 O O . ARG A 1 175 ? 5.771 22.128 -25.300 1.00 81.56 175 ARG A O 1
ATOM 1447 N N . ILE A 1 176 ? 6.849 22.603 -27.219 1.00 79.12 176 ILE A N 1
ATOM 1448 C CA . ILE A 1 176 ? 6.798 24.064 -27.108 1.00 79.12 176 ILE A CA 1
ATOM 1449 C C . ILE A 1 176 ? 6.092 24.600 -28.351 1.00 79.12 176 ILE A C 1
ATOM 1451 O O . ILE A 1 176 ? 6.531 24.355 -29.477 1.00 79.12 176 ILE A O 1
ATOM 1455 N N . THR A 1 177 ? 4.990 25.306 -28.130 1.00 75.69 177 THR A N 1
ATOM 1456 C CA . THR A 1 177 ? 4.240 26.063 -29.135 1.00 75.69 177 THR A CA 1
ATOM 1457 C C . THR A 1 177 ? 4.370 27.559 -28.828 1.00 75.69 177 THR A C 1
ATOM 1459 O O . THR A 1 177 ? 4.943 27.940 -27.806 1.00 75.69 177 THR A O 1
ATOM 1462 N N . LYS A 1 178 ? 3.798 28.417 -29.681 1.00 74.19 178 LYS A N 1
ATOM 1463 C CA . LYS A 1 178 ? 3.732 29.867 -29.445 1.00 74.19 178 LYS A CA 1
ATOM 1464 C C . LYS A 1 178 ? 3.163 30.219 -28.062 1.00 74.19 178 LYS A C 1
ATOM 1466 O O . LYS A 1 178 ? 3.676 31.117 -27.403 1.00 74.19 178 LYS A O 1
ATOM 1471 N N . SER A 1 179 ? 2.099 29.535 -27.640 1.00 74.25 179 SER A N 1
ATOM 1472 C CA . SER A 1 179 ? 1.319 29.883 -26.445 1.00 74.25 179 SER A CA 1
ATOM 1473 C C . SER A 1 179 ? 1.497 28.918 -25.275 1.00 74.25 179 SER A C 1
ATOM 1475 O O . SER A 1 179 ? 1.136 29.262 -24.153 1.00 74.25 179 SER A O 1
ATOM 1477 N N . THR A 1 180 ? 2.040 27.718 -25.498 1.00 80.81 180 THR A N 1
ATOM 1478 C CA . THR A 1 180 ? 2.107 26.678 -24.462 1.00 80.81 180 THR A CA 1
ATOM 1479 C C . THR A 1 180 ? 3.447 25.961 -24.457 1.00 80.81 180 THR A C 1
ATOM 1481 O O . THR A 1 180 ? 3.936 25.541 -25.505 1.00 80.81 180 THR A O 1
ATOM 1484 N N . SER A 1 181 ? 3.989 25.722 -23.265 1.00 82.62 181 SER A N 1
ATOM 1485 C CA . SER A 1 181 ? 5.104 24.799 -23.050 1.00 82.62 181 SER A CA 1
ATOM 1486 C C . SER A 1 181 ? 4.618 23.651 -22.174 1.00 82.62 181 SER A C 1
ATOM 1488 O O . SER A 1 181 ? 4.189 23.865 -21.045 1.00 82.62 181 SER A O 1
ATOM 1490 N N . THR A 1 182 ? 4.612 22.439 -22.720 1.00 79.75 182 THR A N 1
ATOM 1491 C CA . THR A 1 182 ? 3.997 21.266 -22.088 1.00 79.75 182 THR A CA 1
ATOM 1492 C C . THR A 1 182 ? 4.953 20.083 -22.106 1.00 79.75 182 THR A C 1
ATOM 1494 O O . THR A 1 182 ? 5.592 19.806 -23.123 1.00 79.75 182 THR A O 1
ATOM 1497 N N . ARG A 1 183 ? 5.028 19.362 -20.985 1.00 78.88 183 ARG A N 1
ATOM 1498 C CA . ARG A 1 183 ? 5.734 18.082 -20.882 1.00 78.88 183 ARG A CA 1
ATOM 1499 C C . ARG A 1 183 ? 4.755 16.958 -21.217 1.00 78.88 183 ARG A C 1
ATOM 1501 O O . ARG A 1 183 ? 3.996 16.537 -20.350 1.00 78.88 183 ARG A O 1
ATOM 1508 N N . ILE A 1 184 ? 4.738 16.542 -22.481 1.00 78.00 184 ILE A N 1
ATOM 1509 C CA . ILE A 1 184 ? 3.839 15.488 -22.986 1.00 78.00 184 ILE A CA 1
ATOM 1510 C C . ILE A 1 184 ? 4.563 14.143 -23.022 1.00 78.00 184 ILE A C 1
ATOM 1512 O O . ILE A 1 184 ? 4.000 13.121 -22.643 1.00 78.00 184 ILE A O 1
ATOM 1516 N N . ASP A 1 185 ? 5.832 14.160 -23.414 1.00 75.44 185 ASP A N 1
ATOM 1517 C CA . ASP A 1 185 ? 6.660 12.962 -23.490 1.00 75.44 185 ASP A CA 1
ATOM 1518 C C . ASP A 1 185 ? 7.322 12.655 -22.133 1.00 75.44 185 ASP A C 1
ATOM 1520 O O . ASP A 1 185 ? 7.904 13.542 -21.500 1.00 75.44 185 ASP A O 1
ATOM 1524 N N . LEU A 1 186 ? 7.227 11.398 -21.685 1.00 74.25 186 LEU A N 1
ATOM 1525 C CA . LEU A 1 186 ? 7.757 10.907 -20.409 1.00 74.25 186 LEU A CA 1
ATOM 1526 C C . LEU A 1 186 ? 8.746 9.763 -20.646 1.00 74.25 186 LEU A C 1
ATOM 1528 O O . LEU A 1 186 ? 8.465 8.853 -21.422 1.00 74.25 186 LEU A O 1
ATOM 1532 N N . VAL A 1 187 ? 9.864 9.769 -19.915 1.00 72.06 187 VAL A N 1
ATOM 1533 C CA . VAL A 1 187 ? 10.762 8.610 -19.807 1.00 72.06 187 VAL A CA 1
ATOM 1534 C C . VAL A 1 187 ? 10.633 8.022 -18.412 1.00 72.06 187 VAL A C 1
ATOM 1536 O O . VAL A 1 187 ? 10.806 8.720 -17.412 1.00 72.06 187 VAL A O 1
ATOM 1539 N N . LEU A 1 188 ? 10.309 6.732 -18.364 1.00 71.12 188 LEU A N 1
ATOM 1540 C CA . LEU A 1 188 ? 10.167 5.951 -17.143 1.00 71.12 188 LEU A CA 1
ATOM 1541 C C . LEU A 1 188 ? 11.179 4.814 -17.181 1.00 71.12 188 LEU A C 1
ATOM 1543 O O . LEU A 1 188 ? 11.216 4.048 -18.140 1.00 71.12 188 LEU A O 1
ATOM 1547 N N . THR A 1 189 ? 11.971 4.685 -16.125 1.00 67.50 189 THR A N 1
ATOM 1548 C CA . THR A 1 189 ? 12.942 3.602 -15.990 1.00 67.50 189 THR A CA 1
ATOM 1549 C C . THR A 1 189 ? 13.081 3.176 -14.534 1.00 67.50 189 THR A C 1
ATOM 1551 O O . THR A 1 189 ? 12.786 3.930 -13.608 1.00 67.50 189 THR A O 1
ATOM 1554 N N . ASN A 1 190 ? 13.508 1.934 -14.343 1.00 62.06 190 ASN A N 1
ATOM 1555 C CA . ASN A 1 190 ? 13.925 1.362 -13.069 1.00 62.06 190 ASN A CA 1
ATOM 1556 C C . ASN A 1 190 ? 15.448 1.467 -12.839 1.00 62.06 190 ASN A C 1
ATOM 1558 O O . ASN A 1 190 ? 15.905 1.134 -11.746 1.00 62.06 190 ASN A O 1
ATOM 1562 N N . GLN A 1 191 ? 16.213 1.910 -13.842 1.00 61.78 191 GLN A N 1
ATOM 1563 C CA . GLN A 1 191 ? 17.660 2.120 -13.778 1.00 61.78 191 GLN A CA 1
ATOM 1564 C C . GLN A 1 191 ? 17.969 3.543 -13.294 1.00 61.78 191 GLN A C 1
ATOM 1566 O O . GLN A 1 191 ? 17.444 4.516 -13.830 1.00 61.78 191 GLN A O 1
ATOM 1571 N N . LYS A 1 192 ? 18.793 3.667 -12.248 1.00 60.97 192 LYS A N 1
ATOM 1572 C CA . LYS A 1 192 ? 19.108 4.961 -11.606 1.00 60.97 192 LYS A CA 1
ATOM 1573 C C . LYS A 1 192 ? 20.166 5.775 -12.359 1.00 60.97 192 LYS A C 1
ATOM 1575 O O . LYS A 1 192 ? 20.324 6.959 -12.090 1.00 60.97 192 LYS A O 1
ATOM 1580 N N . ASP A 1 193 ? 20.890 5.130 -13.259 1.00 67.06 193 ASP A N 1
ATOM 1581 C CA . ASP A 1 193 ? 22.041 5.623 -14.013 1.00 67.06 193 ASP A CA 1
ATOM 1582 C C . ASP A 1 193 ? 21.683 6.132 -15.418 1.00 67.06 193 ASP A C 1
ATOM 1584 O O . ASP A 1 193 ? 22.532 6.703 -16.099 1.00 67.06 193 ASP A O 1
ATOM 1588 N N . ILE A 1 194 ? 20.420 6.002 -15.840 1.00 72.25 194 ILE A N 1
ATOM 1589 C CA . ILE A 1 194 ? 19.965 6.580 -17.106 1.00 72.25 194 ILE A CA 1
ATOM 1590 C C . ILE A 1 194 ? 19.842 8.094 -16.960 1.00 72.25 194 ILE A C 1
ATOM 1592 O O . ILE A 1 194 ? 19.004 8.600 -16.208 1.00 72.25 194 ILE A O 1
ATOM 1596 N N . SER A 1 195 ? 20.618 8.824 -17.759 1.00 78.06 195 SER A N 1
ATOM 1597 C CA . SER A 1 195 ? 20.446 10.268 -17.914 1.00 78.06 195 SER A CA 1
ATOM 1598 C C . SER A 1 195 ? 19.571 10.571 -19.128 1.00 78.06 195 SER A C 1
ATOM 1600 O O . SER A 1 195 ? 19.717 9.959 -20.185 1.00 78.06 195 SER A O 1
ATOM 1602 N N . CYS A 1 196 ? 18.629 11.503 -18.985 1.00 81.69 196 CYS A N 1
ATOM 1603 C CA . CYS A 1 196 ? 17.765 11.943 -20.079 1.00 81.69 196 CYS A CA 1
ATOM 1604 C C . CYS A 1 196 ? 18.019 13.417 -20.392 1.00 81.69 196 CYS A C 1
ATOM 1606 O O . CYS A 1 196 ? 18.138 14.235 -19.482 1.00 81.69 196 CYS A O 1
ATOM 1608 N N . LYS A 1 197 ? 18.069 13.767 -21.679 1.00 83.56 197 LYS A N 1
ATOM 1609 C CA . LYS A 1 197 ? 18.188 15.148 -22.165 1.00 83.56 197 LYS A CA 1
ATOM 1610 C C . LYS A 1 197 ? 17.125 15.426 -23.216 1.00 83.56 197 LYS A C 1
ATOM 1612 O O . LYS A 1 197 ? 16.880 14.589 -24.087 1.00 83.56 197 LYS A O 1
ATOM 1617 N N . VAL A 1 198 ? 16.522 16.611 -23.162 1.00 84.19 198 VAL A N 1
ATOM 1618 C CA . VAL A 1 198 ? 15.614 17.086 -24.209 1.00 84.19 198 VAL A CA 1
ATOM 1619 C C . VAL A 1 198 ? 16.420 17.930 -25.190 1.00 84.19 198 VAL A C 1
ATOM 1621 O O . VAL A 1 198 ? 16.991 18.957 -24.842 1.00 84.19 198 VAL A O 1
ATOM 1624 N N . LEU A 1 199 ? 16.489 17.485 -26.440 1.00 81.25 199 LEU A N 1
ATOM 1625 C CA . LEU A 1 199 ? 17.118 18.216 -27.528 1.00 81.25 199 LEU A CA 1
ATOM 1626 C C . LEU A 1 199 ? 16.051 19.027 -28.276 1.00 81.25 199 LEU A C 1
ATOM 1628 O O . LEU A 1 199 ? 15.221 18.452 -28.991 1.00 81.25 199 LEU A O 1
ATOM 1632 N N . PRO A 1 200 ? 16.066 20.369 -28.165 1.00 73.38 200 PRO A N 1
ATOM 1633 C CA . PRO A 1 200 ? 15.111 21.219 -28.869 1.00 73.38 200 PRO A CA 1
ATOM 1634 C C . PRO A 1 200 ? 15.365 21.250 -30.381 1.00 73.38 200 PRO A C 1
ATOM 1636 O O . PRO A 1 200 ? 14.463 21.600 -31.134 1.00 73.38 200 PRO A O 1
ATOM 1639 N N . THR A 1 201 ? 16.573 20.891 -30.827 1.00 71.88 201 THR A N 1
ATOM 1640 C CA . THR A 1 201 ? 16.950 20.722 -32.236 1.00 71.88 201 THR A CA 1
ATOM 1641 C C . THR A 1 201 ? 17.943 19.565 -32.375 1.00 71.88 201 THR A C 1
ATOM 1643 O O . THR A 1 201 ? 18.793 19.425 -31.493 1.00 71.88 201 THR A O 1
ATOM 1646 N N . PRO A 1 202 ? 17.911 18.796 -33.477 1.00 67.44 202 PRO A N 1
ATOM 1647 C CA . PRO A 1 202 ? 17.005 18.943 -34.617 1.00 67.44 202 PRO A CA 1
ATOM 1648 C C . PRO A 1 202 ? 15.590 18.449 -34.301 1.00 67.44 202 PRO A C 1
ATOM 1650 O O . PRO A 1 202 ? 15.422 17.407 -33.684 1.00 67.44 202 PRO A O 1
ATOM 1653 N N . LYS A 1 203 ? 14.547 19.169 -34.734 1.00 67.31 203 LYS A N 1
ATOM 1654 C CA . LYS A 1 203 ? 13.164 18.660 -34.624 1.00 67.31 203 LYS A CA 1
ATOM 1655 C C . LYS A 1 203 ? 12.825 17.702 -35.766 1.00 67.31 203 LYS A C 1
ATOM 1657 O O . LYS A 1 203 ? 13.414 17.754 -36.844 1.00 67.31 203 LYS A O 1
ATOM 1662 N N . ILE A 1 204 ? 11.848 16.827 -35.603 1.00 61.72 204 ILE A N 1
ATOM 1663 C CA . ILE A 1 204 ? 11.254 16.093 -36.742 1.00 61.72 204 ILE A CA 1
ATOM 1664 C C . ILE A 1 204 ? 9.750 16.366 -36.781 1.00 61.72 204 ILE A C 1
ATOM 1666 O O . ILE A 1 204 ? 9.200 16.579 -37.858 1.00 61.72 204 ILE A O 1
ATOM 1670 N N . THR A 1 205 ? 9.130 16.510 -35.610 1.00 67.81 205 THR A N 1
ATOM 1671 C CA . THR A 1 205 ? 7.732 16.909 -35.407 1.00 67.81 205 THR A CA 1
ATOM 1672 C C . THR A 1 205 ? 7.655 18.166 -34.522 1.00 67.81 205 THR A C 1
ATOM 1674 O O . THR A 1 205 ? 8.664 18.838 -34.298 1.00 67.81 205 THR A O 1
ATOM 1677 N N . ASP A 1 206 ? 6.466 18.537 -34.040 1.00 66.88 206 ASP A N 1
ATOM 1678 C CA . ASP A 1 206 ? 6.281 19.606 -33.047 1.00 66.88 206 ASP A CA 1
ATOM 1679 C C . ASP A 1 206 ? 6.821 19.243 -31.645 1.00 66.88 206 ASP A C 1
ATOM 1681 O O . ASP A 1 206 ? 6.967 20.130 -30.796 1.00 66.88 206 ASP A O 1
ATOM 1685 N N . HIS A 1 207 ? 7.236 17.991 -31.439 1.00 79.69 207 HIS A N 1
ATOM 1686 C CA . HIS A 1 207 ? 7.908 17.501 -30.235 1.00 79.69 207 HIS A CA 1
ATOM 1687 C C . HIS A 1 207 ? 9.440 17.611 -30.343 1.00 79.69 207 HIS A C 1
ATOM 1689 O O . HIS A 1 207 ? 10.025 17.500 -31.424 1.00 79.69 207 HIS A O 1
ATOM 1695 N N . SER A 1 208 ? 10.093 17.877 -29.212 1.00 82.44 208 SER A N 1
ATOM 1696 C CA . SER A 1 208 ? 11.550 17.853 -29.053 1.00 82.44 208 SER A CA 1
ATOM 1697 C C . SER A 1 208 ? 12.051 16.408 -28.978 1.00 82.44 208 SER A C 1
ATOM 1699 O O . SER A 1 208 ? 11.342 15.525 -28.500 1.00 82.44 208 SER A O 1
ATOM 1701 N N . ILE A 1 209 ? 13.277 16.154 -29.438 1.00 84.25 209 ILE A N 1
ATOM 1702 C CA . ILE A 1 209 ? 13.869 14.813 -29.357 1.00 84.25 209 ILE A CA 1
ATOM 1703 C C . ILE A 1 209 ? 14.283 14.552 -27.912 1.00 84.25 209 ILE A C 1
ATOM 1705 O O . ILE A 1 209 ? 14.919 15.395 -27.288 1.00 84.25 209 ILE A O 1
ATOM 1709 N N . ILE A 1 210 ? 13.969 13.371 -27.393 1.00 84.25 210 ILE A N 1
ATOM 1710 C CA . ILE A 1 210 ? 14.482 12.913 -26.104 1.00 84.25 210 ILE A CA 1
ATOM 1711 C C . ILE A 1 210 ? 15.646 11.965 -26.360 1.00 84.25 210 ILE A C 1
ATOM 1713 O O . ILE A 1 210 ? 15.512 11.003 -27.114 1.00 84.25 210 ILE A O 1
ATOM 1717 N N . VAL A 1 211 ? 16.774 12.225 -25.708 1.00 83.69 211 VAL A N 1
ATOM 1718 C CA . VAL A 1 211 ? 17.925 11.324 -25.685 1.00 83.69 211 VAL A CA 1
ATOM 1719 C C . VAL A 1 211 ? 18.028 10.724 -24.295 1.00 83.69 211 VAL A C 1
ATOM 1721 O O . VAL A 1 211 ? 18.183 11.460 -23.324 1.00 83.69 211 VAL A O 1
ATOM 1724 N N . ALA A 1 212 ? 17.939 9.399 -24.214 1.00 84.12 212 ALA A N 1
ATOM 1725 C CA . ALA A 1 212 ? 18.242 8.640 -23.010 1.00 84.12 212 ALA A CA 1
ATOM 1726 C C . ALA A 1 212 ? 19.607 7.967 -23.190 1.00 84.12 212 ALA A C 1
ATOM 1728 O O . ALA A 1 212 ? 19.803 7.211 -24.142 1.00 84.12 212 ALA A O 1
ATOM 1729 N N . ASP A 1 213 ? 20.546 8.269 -22.300 1.00 79.19 213 ASP A N 1
ATOM 1730 C CA . ASP A 1 213 ? 21.833 7.588 -22.228 1.00 79.19 213 ASP A CA 1
ATOM 1731 C C . ASP A 1 213 ? 21.663 6.304 -21.411 1.00 79.19 213 ASP A C 1
ATOM 1733 O O . ASP A 1 213 ? 21.335 6.356 -20.226 1.00 79.19 213 ASP A O 1
ATOM 1737 N N . LEU A 1 214 ? 21.826 5.159 -22.075 1.00 71.81 214 LEU A N 1
ATOM 1738 C CA . LEU A 1 214 ? 21.616 3.828 -21.503 1.00 71.81 214 LEU A CA 1
ATOM 1739 C C . LEU A 1 214 ? 22.912 3.193 -20.966 1.00 71.81 214 LEU A C 1
ATOM 1741 O O . LEU A 1 214 ? 22.901 2.017 -20.609 1.00 71.81 214 LEU A O 1
ATOM 1745 N N . GLY A 1 215 ? 24.033 3.925 -20.941 1.00 64.12 215 GLY A N 1
ATOM 1746 C CA . GLY A 1 215 ? 25.244 3.495 -20.235 1.00 64.12 215 GLY A CA 1
ATOM 1747 C C . GLY A 1 215 ? 25.941 2.241 -20.787 1.00 64.12 215 GLY A C 1
ATOM 1748 O O . GLY A 1 215 ? 26.705 1.607 -20.062 1.00 64.12 215 GLY A O 1
ATOM 1749 N N . ARG A 1 216 ? 25.721 1.860 -22.055 1.00 59.19 216 ARG A N 1
ATOM 1750 C CA . ARG A 1 216 ? 26.444 0.749 -22.706 1.00 59.19 216 ARG A CA 1
ATOM 1751 C C . ARG A 1 216 ? 27.374 1.235 -23.813 1.00 59.19 216 ARG A C 1
ATOM 1753 O O . ARG A 1 216 ? 26.930 1.818 -24.796 1.00 59.19 216 ARG A O 1
ATOM 1760 N N . ASN A 1 217 ? 28.657 0.908 -23.658 1.00 54.97 217 ASN A N 1
ATOM 1761 C CA . ASN A 1 217 ? 29.672 0.973 -24.703 1.00 54.97 217 ASN A CA 1
ATOM 1762 C C . ASN A 1 217 ? 29.941 -0.421 -25.280 1.00 54.97 217 ASN A C 1
ATOM 1764 O O . ASN A 1 217 ? 29.869 -1.421 -24.567 1.00 54.97 217 ASN A O 1
ATOM 1768 N N . ASN A 1 218 ? 30.357 -0.404 -26.547 1.00 52.25 218 ASN A N 1
ATOM 1769 C CA . ASN A 1 218 ? 30.868 -1.489 -27.388 1.00 52.25 218 ASN A CA 1
ATOM 1770 C C . ASN A 1 218 ? 29.810 -2.232 -28.212 1.00 52.25 218 ASN A C 1
ATOM 1772 O O . ASN A 1 218 ? 29.412 -3.346 -27.891 1.00 52.25 218 ASN A O 1
ATOM 1776 N N . GLU A 1 219 ? 29.449 -1.636 -29.350 1.00 47.53 219 GLU A N 1
ATOM 1777 C CA . GLU A 1 219 ? 28.895 -2.375 -30.485 1.00 47.53 219 GLU A CA 1
ATOM 1778 C C . GLU A 1 219 ? 29.835 -2.252 -31.689 1.00 47.53 219 GLU A C 1
ATOM 1780 O O . GLU A 1 219 ? 30.445 -1.210 -31.941 1.00 47.53 219 GLU A O 1
ATOM 1785 N N . THR A 1 220 ? 29.989 -3.380 -32.374 1.00 45.06 220 THR A N 1
ATOM 1786 C CA . THR A 1 220 ? 30.963 -3.711 -33.413 1.00 45.06 220 THR A CA 1
ATOM 1787 C C . THR A 1 220 ? 30.991 -2.705 -34.563 1.00 45.06 220 THR A C 1
ATOM 1789 O O . THR A 1 220 ? 30.050 -2.568 -35.342 1.00 45.06 220 THR A O 1
ATOM 1792 N N . THR A 1 221 ? 32.123 -2.020 -34.714 1.00 45.81 221 THR A N 1
ATOM 1793 C CA . THR A 1 221 ? 32.448 -1.224 -35.900 1.00 45.81 221 THR A CA 1
ATOM 1794 C C . THR A 1 221 ? 32.669 -2.148 -37.096 1.00 45.81 221 THR A C 1
ATOM 1796 O O . THR A 1 221 ? 33.647 -2.888 -37.128 1.00 45.81 221 THR A O 1
ATOM 1799 N N . LEU A 1 222 ? 31.790 -2.089 -38.100 1.00 52.38 222 LEU A N 1
ATOM 1800 C CA . LEU A 1 222 ? 32.087 -2.622 -39.428 1.00 52.38 222 LEU A CA 1
ATOM 1801 C C . LEU A 1 222 ? 32.979 -1.610 -40.155 1.00 52.38 222 LEU A C 1
ATOM 1803 O O . LEU A 1 222 ? 32.554 -0.497 -40.476 1.00 52.38 222 LEU A O 1
ATOM 1807 N N . THR A 1 223 ? 34.234 -1.983 -40.381 1.00 54.12 223 THR A N 1
ATOM 1808 C CA . THR A 1 223 ? 35.169 -1.200 -41.188 1.00 54.12 223 THR A CA 1
ATOM 1809 C C . THR A 1 223 ? 34.874 -1.464 -42.661 1.00 54.12 223 THR A C 1
ATOM 1811 O O . THR A 1 223 ? 35.064 -2.580 -43.138 1.00 54.12 223 THR A O 1
ATOM 1814 N N . LYS A 1 224 ? 34.399 -0.449 -43.395 1.00 62.94 224 LYS A N 1
ATOM 1815 C CA . LYS A 1 224 ? 34.256 -0.526 -44.855 1.00 62.94 224 LYS A CA 1
ATOM 1816 C C . LYS A 1 224 ? 35.452 0.161 -45.507 1.00 62.94 224 LYS A C 1
ATOM 1818 O O . LYS A 1 224 ? 35.700 1.341 -45.242 1.00 62.94 224 LYS A O 1
ATOM 1823 N N . THR A 1 225 ? 36.177 -0.566 -46.349 1.00 75.88 225 THR A N 1
ATOM 1824 C CA . THR A 1 225 ? 37.249 -0.019 -47.187 1.00 75.88 225 THR A CA 1
ATOM 1825 C C . THR A 1 225 ? 36.669 0.499 -48.505 1.00 75.88 225 THR A C 1
ATOM 1827 O O . THR A 1 225 ? 35.711 -0.054 -49.050 1.00 75.88 225 THR A O 1
ATOM 1830 N N . TYR A 1 226 ? 37.190 1.621 -48.998 1.00 78.38 226 TYR A N 1
ATOM 1831 C CA . TYR A 1 226 ? 36.822 2.194 -50.295 1.00 78.38 226 TYR A CA 1
ATOM 1832 C C . TYR A 1 226 ? 37.988 2.991 -50.893 1.00 78.38 226 TYR A C 1
ATOM 1834 O O . TYR A 1 226 ? 38.885 3.435 -50.176 1.00 78.38 226 TYR A O 1
ATOM 1842 N N . ARG A 1 227 ? 37.945 3.224 -52.209 1.00 84.19 227 ARG A N 1
ATOM 1843 C CA . ARG A 1 227 ? 38.904 4.059 -52.951 1.00 84.19 227 ARG A CA 1
ATOM 1844 C C . ARG A 1 227 ? 38.182 5.267 -53.551 1.00 84.19 227 ARG A C 1
ATOM 1846 O O . ARG A 1 227 ? 37.063 5.143 -54.048 1.00 84.19 227 ARG A O 1
ATOM 1853 N N . LYS A 1 228 ? 38.789 6.456 -53.484 1.00 78.88 228 LYS A N 1
ATOM 1854 C CA . LYS A 1 228 ? 38.218 7.692 -54.056 1.00 78.88 228 LYS A CA 1
ATOM 1855 C C . LYS A 1 228 ? 38.717 7.909 -55.485 1.00 78.88 228 LYS A C 1
ATOM 1857 O O . LYS A 1 228 ? 39.703 8.605 -55.691 1.00 78.88 228 LYS A O 1
ATOM 1862 N N . TYR A 1 229 ? 38.013 7.348 -56.464 1.00 81.44 229 TYR A N 1
ATOM 1863 C CA . TYR A 1 229 ? 38.381 7.473 -57.882 1.00 81.44 229 TYR A CA 1
ATOM 1864 C C . TYR A 1 229 ? 38.184 8.882 -58.455 1.00 81.44 229 TYR A C 1
ATOM 1866 O O . TYR A 1 229 ? 38.859 9.264 -59.400 1.00 81.44 229 TYR A O 1
ATOM 1874 N N . ASN A 1 230 ? 37.294 9.683 -57.868 1.00 74.19 230 ASN A N 1
ATOM 1875 C CA . ASN A 1 230 ? 36.973 11.027 -58.356 1.00 74.19 230 ASN A CA 1
ATOM 1876 C C . ASN A 1 230 ? 38.111 12.055 -58.205 1.00 74.19 230 ASN A C 1
ATOM 1878 O O . ASN A 1 230 ? 38.029 13.128 -58.790 1.00 74.19 230 ASN A O 1
ATOM 1882 N N . ILE A 1 231 ? 39.130 11.749 -57.399 1.00 79.38 231 ILE A N 1
ATOM 1883 C CA . ILE A 1 231 ? 40.318 12.591 -57.171 1.00 79.38 231 ILE A CA 1
ATOM 1884 C C . ILE A 1 231 ? 41.610 11.876 -57.597 1.00 79.38 231 ILE A C 1
ATOM 1886 O O . ILE A 1 231 ? 42.697 12.330 -57.254 1.00 79.38 231 ILE A O 1
ATOM 1890 N N . MET A 1 232 ? 41.492 10.727 -58.271 1.00 84.69 232 MET A N 1
ATOM 1891 C CA . MET A 1 232 ? 42.634 9.955 -58.755 1.00 84.69 232 MET A CA 1
ATOM 1892 C C . MET A 1 232 ? 43.337 10.723 -59.879 1.00 84.69 232 MET A C 1
ATOM 1894 O O . MET A 1 232 ? 42.682 11.249 -60.778 1.00 84.69 232 MET A O 1
ATOM 1898 N N . ASP A 1 233 ? 44.670 10.725 -59.864 1.00 86.12 233 ASP A N 1
ATOM 1899 C CA . ASP A 1 233 ? 45.468 11.112 -61.028 1.00 86.12 233 ASP A CA 1
ATOM 1900 C C . ASP A 1 233 ? 45.389 10.008 -62.094 1.00 86.12 233 ASP A C 1
ATOM 1902 O O . ASP A 1 233 ? 46.122 9.018 -62.067 1.00 86.12 233 ASP A O 1
ATOM 1906 N N . VAL A 1 234 ? 44.430 10.166 -63.007 1.00 87.12 234 VAL A N 1
ATOM 1907 C CA . VAL A 1 234 ? 44.138 9.195 -64.070 1.00 87.12 234 VAL A CA 1
ATOM 1908 C C . VAL A 1 234 ? 45.320 9.049 -65.028 1.00 87.12 234 VAL A C 1
ATOM 1910 O O . VAL A 1 234 ? 45.615 7.939 -65.469 1.00 87.12 234 VAL A O 1
ATOM 1913 N N . THR A 1 235 ? 46.013 10.147 -65.330 1.00 86.00 235 THR A N 1
ATOM 1914 C CA . THR A 1 235 ? 47.137 10.151 -66.271 1.00 86.00 235 THR A CA 1
ATOM 1915 C C . THR A 1 235 ? 48.328 9.403 -65.679 1.00 86.00 235 THR A C 1
ATOM 1917 O O . THR A 1 235 ? 48.875 8.515 -66.331 1.00 86.00 235 THR A O 1
ATOM 1920 N N . GLY A 1 236 ? 48.676 9.682 -64.418 1.00 87.62 236 GLY A N 1
ATOM 1921 C CA . GLY A 1 236 ? 49.726 8.952 -63.705 1.00 87.62 236 GLY A CA 1
ATOM 1922 C C . GLY A 1 236 ? 49.419 7.457 -63.564 1.00 87.62 236 GLY A C 1
ATOM 1923 O O . GLY A 1 236 ? 50.297 6.619 -63.780 1.00 87.62 236 GLY A O 1
ATOM 1924 N N . PHE A 1 237 ? 48.157 7.107 -63.295 1.00 90.06 237 PHE A N 1
ATOM 1925 C CA . PHE A 1 237 ? 47.710 5.714 -63.235 1.00 90.06 237 PHE A CA 1
ATOM 1926 C C . PHE A 1 237 ? 47.864 4.989 -64.582 1.00 90.06 237 PHE A C 1
ATOM 1928 O O . PHE A 1 237 ? 48.384 3.874 -64.625 1.00 90.06 237 PHE A O 1
ATOM 1935 N N . GLN A 1 238 ? 47.469 5.621 -65.691 1.00 87.56 238 GLN A N 1
ATOM 1936 C CA . GLN A 1 238 ? 47.617 5.045 -67.031 1.00 87.56 238 GLN A CA 1
ATOM 1937 C C . GLN A 1 238 ? 49.083 4.841 -67.415 1.00 87.56 238 GLN A C 1
ATOM 1939 O O . GLN A 1 238 ? 49.435 3.763 -67.889 1.00 87.56 238 GLN A O 1
ATOM 1944 N N . MET A 1 239 ? 49.939 5.837 -67.166 1.00 87.38 239 MET A N 1
ATOM 1945 C CA . MET A 1 239 ? 51.379 5.717 -67.415 1.00 87.38 239 MET A CA 1
ATOM 1946 C C . MET A 1 239 ? 51.977 4.553 -66.619 1.00 87.38 239 MET A C 1
ATOM 1948 O O . MET A 1 239 ? 52.696 3.725 -67.171 1.00 87.38 239 MET A O 1
ATOM 1952 N N . LYS A 1 240 ? 51.591 4.411 -65.345 1.00 88.81 240 LYS A N 1
ATOM 1953 C CA . LYS A 1 240 ? 52.060 3.311 -64.500 1.00 88.81 240 LYS A CA 1
ATOM 1954 C C . LYS A 1 240 ? 51.656 1.936 -65.035 1.00 88.81 240 LYS A C 1
ATOM 1956 O O . LYS A 1 240 ? 52.465 1.017 -64.968 1.00 88.81 240 LYS A O 1
ATOM 1961 N N . LEU A 1 241 ? 50.438 1.789 -65.561 1.00 88.31 241 LEU A N 1
ATOM 1962 C CA . LEU A 1 241 ? 49.987 0.539 -66.183 1.00 88.31 241 LEU A CA 1
ATOM 1963 C C . LEU A 1 241 ? 50.743 0.229 -67.483 1.00 88.31 241 LEU A C 1
ATOM 1965 O O . LEU A 1 241 ? 50.984 -0.939 -67.780 1.00 88.31 241 LEU A O 1
ATOM 1969 N N . MET A 1 242 ? 51.128 1.249 -68.254 1.00 85.00 242 MET A N 1
ATOM 1970 C CA . MET A 1 242 ? 51.928 1.061 -69.470 1.00 85.00 242 MET A CA 1
ATOM 1971 C C . MET A 1 242 ? 53.362 0.613 -69.157 1.00 85.00 242 MET A C 1
ATOM 1973 O O . MET A 1 242 ? 53.905 -0.213 -69.885 1.00 85.00 242 MET A O 1
ATOM 1977 N N . ASP A 1 243 ? 53.937 1.096 -68.054 1.00 85.94 243 ASP A N 1
ATOM 1978 C CA . ASP A 1 243 ? 55.298 0.750 -67.617 1.00 85.94 243 ASP A CA 1
ATOM 1979 C C . ASP A 1 243 ? 55.391 -0.611 -66.897 1.00 85.94 243 ASP A C 1
ATOM 1981 O O . ASP A 1 243 ? 56.485 -1.085 -66.574 1.00 85.94 243 ASP A O 1
ATOM 1985 N N . MET A 1 244 ? 54.255 -1.246 -66.594 1.00 84.69 244 MET A N 1
ATOM 1986 C CA . MET A 1 244 ? 54.217 -2.539 -65.913 1.00 84.69 244 MET A CA 1
ATOM 1987 C C . MET A 1 244 ? 54.545 -3.698 -66.852 1.00 84.69 244 MET A C 1
ATOM 1989 O O . MET A 1 244 ? 54.175 -3.716 -68.025 1.00 84.69 244 MET A O 1
ATOM 1993 N N . GLN A 1 245 ? 55.204 -4.721 -66.305 1.00 80.94 245 GLN A N 1
ATOM 1994 C CA . GLN A 1 245 ? 55.427 -5.964 -67.033 1.00 80.94 245 GLN A CA 1
ATOM 1995 C C . GLN A 1 245 ? 54.185 -6.847 -66.960 1.00 80.94 245 GLN A C 1
ATOM 1997 O O . GLN A 1 245 ? 53.808 -7.334 -65.892 1.00 80.94 245 GLN A O 1
ATOM 2002 N N . TRP A 1 246 ? 53.556 -7.045 -68.114 1.00 83.00 246 TRP A N 1
ATOM 2003 C CA . TRP A 1 246 ? 52.385 -7.897 -68.265 1.00 83.00 246 TRP A CA 1
ATOM 2004 C C . TRP A 1 246 ? 52.793 -9.331 -68.621 1.00 83.00 246 TRP A C 1
ATOM 2006 O O . TRP A 1 246 ? 53.798 -9.524 -69.313 1.00 83.00 246 TRP A O 1
ATOM 2016 N N . PRO A 1 247 ? 52.032 -10.347 -68.177 1.00 75.38 247 PRO A N 1
ATOM 2017 C CA . PRO A 1 247 ? 52.317 -11.732 -68.526 1.00 75.38 247 PRO A CA 1
ATOM 2018 C C . PRO A 1 247 ? 52.374 -11.929 -70.046 1.00 75.38 247 PRO A C 1
ATOM 2020 O O . PRO A 1 247 ? 51.491 -11.475 -70.774 1.00 75.38 2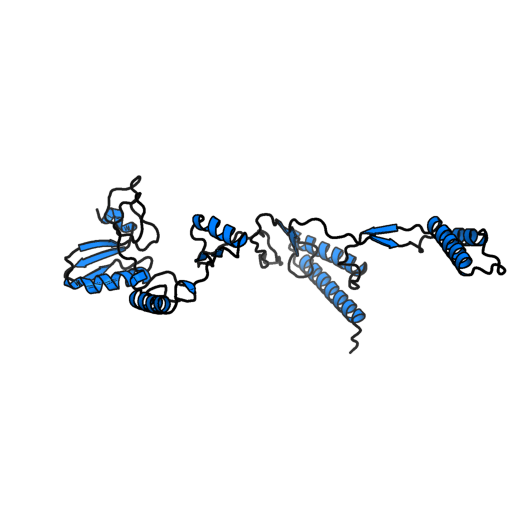47 PRO A O 1
ATOM 2023 N N . SER A 1 248 ? 53.405 -12.623 -70.535 1.00 68.38 248 SER A N 1
ATOM 2024 C CA . SER A 1 248 ? 53.491 -12.991 -71.952 1.00 68.38 248 SER A CA 1
ATOM 2025 C C . SER A 1 248 ? 52.395 -14.000 -72.303 1.00 68.38 248 SER A C 1
ATOM 2027 O O . SER A 1 248 ? 52.153 -14.923 -71.527 1.00 68.38 248 SER A O 1
ATOM 2029 N N . SER A 1 249 ? 51.816 -13.918 -73.501 1.00 62.59 249 SER A N 1
ATOM 2030 C CA . SER A 1 249 ? 50.792 -14.855 -74.000 1.00 62.59 249 SER A CA 1
ATOM 2031 C C . SER A 1 249 ? 51.257 -16.317 -74.144 1.00 62.59 249 SER A C 1
ATOM 2033 O O . SER A 1 249 ? 50.487 -17.164 -74.586 1.00 62.59 249 SER A O 1
ATOM 2035 N N . SER A 1 250 ? 52.517 -16.61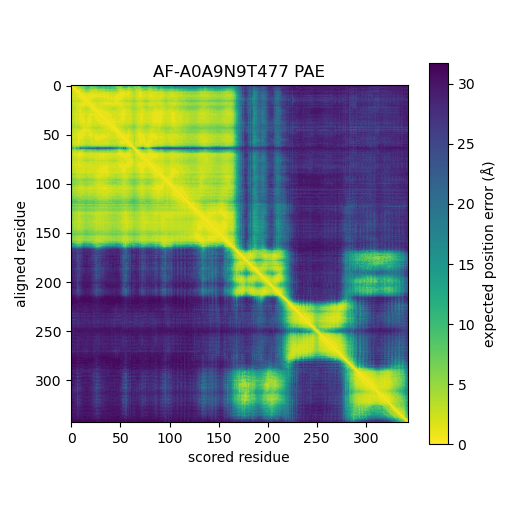3 -73.817 1.00 60.97 250 SER A N 1
ATOM 2036 C CA . SER A 1 250 ? 53.159 -17.927 -73.918 1.00 60.97 250 SER A CA 1
ATOM 2037 C C . SER A 1 250 ? 53.235 -18.718 -72.604 1.00 60.97 250 SER A C 1
ATOM 2039 O O . SER A 1 250 ? 53.673 -19.867 -72.633 1.00 60.97 250 SER A O 1
ATOM 2041 N N . SER A 1 251 ? 52.841 -18.160 -71.451 1.00 59.28 251 SER A N 1
ATOM 2042 C CA . SER A 1 251 ? 52.843 -18.909 -70.183 1.00 59.28 251 SER A CA 1
ATOM 2043 C C . SER A 1 251 ? 51.594 -19.789 -70.044 1.00 59.28 251 SER A C 1
ATOM 2045 O O . SER A 1 251 ? 50.463 -19.321 -70.139 1.00 59.28 251 SER A O 1
ATOM 2047 N N . ILE A 1 252 ? 51.817 -21.085 -69.804 1.00 61.94 252 ILE A N 1
ATOM 2048 C CA . ILE A 1 252 ? 50.779 -22.130 -69.689 1.00 61.94 252 ILE A CA 1
ATOM 2049 C C . ILE A 1 252 ? 49.976 -22.011 -68.376 1.00 61.94 252 ILE A C 1
ATOM 2051 O O . ILE A 1 252 ? 48.860 -22.521 -68.281 1.00 61.94 252 ILE A O 1
ATOM 2055 N N . ASP A 1 253 ? 50.514 -21.316 -67.371 1.00 75.56 253 ASP A N 1
ATOM 2056 C CA . ASP A 1 253 ? 49.876 -21.155 -66.063 1.00 75.56 253 ASP A CA 1
ATOM 2057 C C . ASP A 1 253 ? 48.957 -19.925 -66.020 1.00 75.56 253 ASP A C 1
ATOM 2059 O O . ASP A 1 253 ? 49.360 -18.797 -65.719 1.00 75.56 253 ASP A O 1
ATOM 2063 N N . VAL A 1 254 ? 47.690 -20.172 -66.342 1.00 76.69 254 VAL A N 1
ATOM 2064 C CA . VAL A 1 254 ? 46.616 -19.172 -66.348 1.00 76.69 254 VAL A CA 1
ATOM 2065 C C . VAL A 1 254 ? 46.381 -18.572 -64.958 1.00 76.69 254 VAL A C 1
ATOM 2067 O O . VAL A 1 254 ? 46.081 -17.382 -64.862 1.00 76.69 254 VAL A O 1
ATOM 2070 N N . SER A 1 255 ? 46.537 -19.358 -63.888 1.00 80.56 255 SER A N 1
ATOM 2071 C CA . SER A 1 255 ? 46.326 -18.891 -62.514 1.00 80.56 255 SER A CA 1
ATOM 2072 C C . SER A 1 255 ? 47.409 -17.901 -62.105 1.00 80.56 255 SER A C 1
ATOM 2074 O O . SER A 1 255 ? 47.093 -16.792 -61.681 1.00 80.56 255 SER A O 1
ATOM 2076 N N . ASN A 1 256 ? 48.674 -18.237 -62.355 1.00 80.38 256 ASN A N 1
ATOM 2077 C CA . ASN A 1 256 ? 49.789 -17.338 -62.071 1.00 80.38 256 ASN A CA 1
ATOM 2078 C C . ASN A 1 256 ? 49.715 -16.038 -62.897 1.00 80.38 256 ASN A C 1
ATOM 2080 O O . ASN A 1 256 ? 50.001 -14.951 -62.399 1.00 80.38 256 ASN A O 1
ATOM 2084 N N . ASN A 1 257 ? 49.267 -16.115 -64.154 1.00 80.12 257 ASN A N 1
ATOM 2085 C CA . ASN A 1 257 ? 49.046 -14.922 -64.977 1.00 80.12 257 ASN A CA 1
ATOM 2086 C C . ASN A 1 257 ? 47.938 -14.018 -64.418 1.00 80.12 257 ASN A C 1
ATOM 2088 O O . ASN A 1 257 ? 48.073 -12.792 -64.449 1.00 80.12 257 ASN A O 1
ATOM 2092 N N . ALA A 1 258 ? 46.849 -14.608 -63.917 1.00 80.88 258 ALA A N 1
ATOM 2093 C CA . ALA A 1 258 ? 45.770 -13.864 -63.278 1.00 80.88 258 ALA A CA 1
ATOM 2094 C C . ALA A 1 258 ? 46.250 -13.189 -61.985 1.00 80.88 258 ALA A C 1
ATOM 2096 O O . ALA A 1 258 ? 45.950 -12.014 -61.772 1.00 80.88 258 ALA A O 1
ATOM 2097 N N . ASP A 1 259 ? 47.062 -13.875 -61.179 1.00 84.00 259 ASP A N 1
ATOM 2098 C CA . ASP A 1 259 ? 47.632 -13.314 -59.951 1.00 84.00 259 ASP A CA 1
ATOM 2099 C C . ASP A 1 259 ? 48.575 -12.140 -60.238 1.00 84.00 259 ASP A C 1
ATOM 2101 O O . ASP A 1 259 ? 48.487 -11.104 -59.575 1.00 84.00 259 ASP A O 1
ATOM 2105 N N . ILE A 1 260 ? 49.427 -12.248 -61.266 1.00 82.75 260 ILE A N 1
ATOM 2106 C CA . ILE A 1 260 ? 50.319 -11.159 -61.697 1.00 82.75 260 ILE A CA 1
ATOM 2107 C C . ILE A 1 260 ? 49.503 -9.959 -62.188 1.00 82.75 260 ILE A C 1
ATOM 2109 O O . ILE A 1 260 ? 49.785 -8.823 -61.804 1.00 82.75 260 ILE A O 1
ATOM 2113 N N . LEU A 1 261 ? 48.469 -10.197 -63.004 1.00 84.31 261 LEU A N 1
ATOM 2114 C CA . LEU A 1 261 ? 47.569 -9.149 -63.489 1.00 84.31 261 LEU A CA 1
ATOM 2115 C C . LEU A 1 261 ? 46.909 -8.412 -62.315 1.00 84.31 261 LEU A C 1
ATOM 2117 O O . LEU A 1 261 ? 46.977 -7.185 -62.235 1.00 84.31 261 LEU A O 1
ATOM 2121 N N . ILE A 1 262 ? 46.288 -9.163 -61.402 1.00 85.69 262 ILE A N 1
ATOM 2122 C CA . ILE A 1 262 ? 45.574 -8.617 -60.246 1.00 85.69 262 ILE A CA 1
ATOM 2123 C C . ILE A 1 262 ? 46.543 -7.850 -59.342 1.00 85.69 262 ILE A C 1
ATOM 2125 O O . ILE A 1 262 ? 46.255 -6.714 -58.975 1.00 85.69 262 ILE A O 1
ATOM 2129 N N . THR A 1 263 ? 47.711 -8.419 -59.039 1.00 86.81 263 THR A N 1
ATOM 2130 C CA . THR A 1 263 ? 48.725 -7.793 -58.178 1.00 86.81 263 THR A CA 1
ATOM 2131 C C . THR A 1 263 ? 49.232 -6.481 -58.771 1.00 86.81 263 THR A C 1
ATOM 2133 O O . THR A 1 263 ? 49.285 -5.467 -58.073 1.00 86.81 263 THR A O 1
ATOM 2136 N N . ASN A 1 264 ? 49.535 -6.456 -60.071 1.00 87.56 264 ASN A N 1
ATOM 2137 C CA . ASN A 1 264 ? 50.009 -5.249 -60.743 1.00 87.56 264 ASN A CA 1
ATOM 2138 C C . ASN A 1 264 ? 48.938 -4.152 -60.729 1.00 87.56 264 ASN A C 1
ATOM 2140 O O . ASN A 1 264 ? 49.216 -3.025 -60.312 1.00 87.56 264 ASN A O 1
ATOM 2144 N N . VAL A 1 265 ? 47.696 -4.487 -61.088 1.00 88.12 265 VAL A N 1
ATOM 2145 C CA . VAL A 1 265 ? 46.580 -3.531 -61.068 1.00 88.12 265 VAL A CA 1
ATOM 2146 C C . VAL A 1 265 ? 46.320 -3.009 -59.655 1.00 88.12 265 VAL A C 1
ATOM 2148 O O . VAL A 1 265 ? 46.179 -1.800 -59.477 1.00 88.12 265 VAL A O 1
ATOM 2151 N N . LEU A 1 266 ? 46.307 -3.879 -58.641 1.00 87.25 266 LEU A N 1
ATOM 2152 C CA . LEU A 1 266 ? 46.129 -3.471 -57.247 1.00 87.25 266 LEU A CA 1
ATOM 2153 C C . LEU A 1 266 ? 47.258 -2.551 -56.776 1.00 87.25 266 LEU A C 1
ATOM 2155 O O . LEU A 1 266 ? 46.972 -1.531 -56.159 1.00 87.25 266 LEU A O 1
ATOM 2159 N N . SER A 1 267 ? 48.511 -2.825 -57.146 1.00 88.38 267 SER A N 1
ATOM 2160 C CA . SER A 1 267 ? 49.647 -1.967 -56.784 1.00 88.38 267 SER A CA 1
ATOM 2161 C C . SER A 1 267 ? 49.562 -0.566 -57.407 1.00 88.38 267 SER A C 1
ATOM 2163 O O . SER A 1 267 ? 49.834 0.433 -56.738 1.00 88.38 267 SER A O 1
ATOM 2165 N N . ALA A 1 268 ? 49.113 -0.462 -58.666 1.00 88.19 268 ALA A N 1
ATOM 2166 C CA . ALA A 1 268 ? 48.840 0.828 -59.293 1.00 88.19 268 ALA A CA 1
ATOM 2167 C C . ALA A 1 268 ? 47.670 1.532 -58.588 1.00 88.19 268 ALA A C 1
ATOM 2169 O O . ALA A 1 268 ? 47.728 2.731 -58.314 1.00 88.19 268 ALA A O 1
ATOM 2170 N N . LEU A 1 269 ? 46.616 0.792 -58.236 1.00 88.69 269 LEU A N 1
ATOM 2171 C CA . LEU A 1 269 ? 45.489 1.343 -57.492 1.00 88.69 269 LEU A CA 1
ATOM 2172 C C . LEU A 1 269 ? 45.903 1.823 -56.097 1.00 88.69 269 LEU A C 1
ATOM 2174 O O . LEU A 1 269 ? 45.424 2.865 -55.672 1.00 88.69 269 LEU A O 1
ATOM 2178 N N . ASP A 1 270 ? 46.791 1.133 -55.386 1.00 87.94 270 ASP A N 1
ATOM 2179 C CA . ASP A 1 270 ? 47.284 1.552 -54.068 1.00 87.94 270 ASP A CA 1
ATOM 2180 C C . ASP A 1 270 ? 4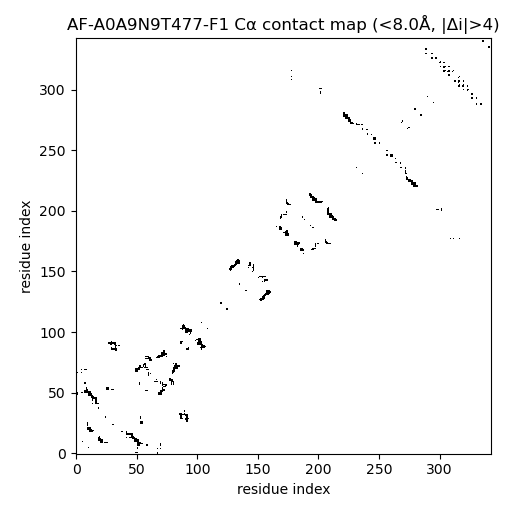8.084 2.848 -54.130 1.00 87.94 270 ASP A C 1
ATOM 2182 O O . ASP A 1 270 ? 47.971 3.687 -53.235 1.00 87.94 270 ASP A O 1
ATOM 2186 N N . GLN A 1 271 ? 48.827 3.050 -55.216 1.00 87.38 271 GLN A N 1
ATOM 2187 C CA . GLN A 1 271 ? 49.586 4.272 -55.436 1.00 87.38 271 GLN A CA 1
ATOM 2188 C C . GLN A 1 271 ? 48.683 5.466 -55.791 1.00 87.38 271 GLN A C 1
ATOM 2190 O O . GLN A 1 271 ? 48.873 6.557 -55.254 1.00 87.38 271 GLN A O 1
ATOM 2195 N N . PHE A 1 272 ? 47.702 5.277 -56.682 1.00 89.00 272 PHE A N 1
ATOM 2196 C CA . PHE A 1 272 ? 46.935 6.388 -57.273 1.00 89.00 272 PHE A CA 1
ATOM 2197 C C . PHE A 1 272 ? 45.514 6.559 -56.708 1.00 89.00 272 PHE A C 1
ATOM 2199 O O . PHE A 1 272 ? 44.922 7.632 -56.820 1.00 89.00 272 PHE A O 1
ATOM 2206 N N . ALA A 1 273 ? 44.965 5.539 -56.051 1.00 86.62 273 ALA A N 1
ATOM 2207 C CA . ALA A 1 273 ? 43.721 5.597 -55.287 1.00 86.62 273 ALA A CA 1
ATOM 2208 C C . ALA A 1 273 ? 43.806 4.687 -54.048 1.00 86.62 273 ALA A C 1
ATOM 2210 O O . ALA A 1 273 ? 43.155 3.636 -54.007 1.00 86.62 273 ALA A O 1
ATOM 2211 N N . PRO A 1 274 ? 44.595 5.081 -53.032 1.00 85.62 274 PRO A N 1
ATOM 2212 C CA . PRO A 1 274 ? 44.824 4.269 -51.843 1.00 85.62 274 PRO A CA 1
ATOM 2213 C C . PRO A 1 274 ? 43.520 3.955 -51.113 1.00 85.62 274 PRO A C 1
ATOM 2215 O O . PRO A 1 274 ? 42.591 4.777 -51.075 1.00 85.62 274 PRO A O 1
ATOM 2218 N N . GLU A 1 275 ? 43.468 2.774 -50.499 1.00 81.44 275 GLU A N 1
ATOM 2219 C CA . GLU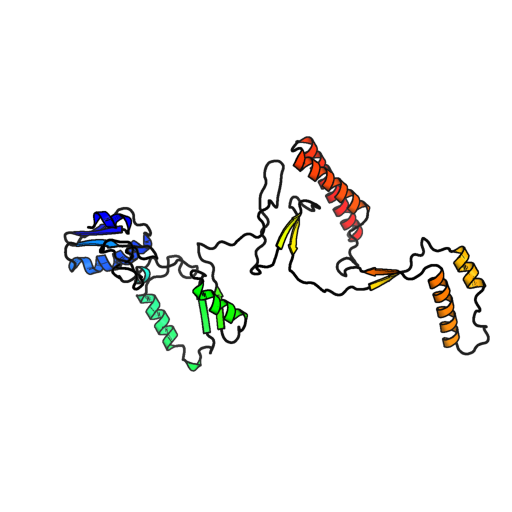 A 1 275 ? 42.336 2.392 -49.663 1.00 81.44 275 GLU A CA 1
ATOM 2220 C C . GLU A 1 275 ? 42.194 3.320 -48.467 1.00 81.44 275 GLU A C 1
ATOM 2222 O O . GLU A 1 275 ? 43.147 3.668 -47.768 1.00 81.44 275 GLU A O 1
ATOM 2227 N N . LYS A 1 276 ? 40.952 3.724 -48.231 1.00 79.94 276 LYS A N 1
ATOM 2228 C CA . LYS A 1 276 ? 40.548 4.469 -47.051 1.00 79.94 276 LYS A CA 1
ATOM 2229 C C . LYS A 1 276 ? 39.504 3.660 -46.314 1.00 79.94 276 LYS A C 1
ATOM 2231 O O . LYS A 1 276 ? 38.585 3.109 -46.918 1.00 79.94 276 LYS A O 1
ATOM 2236 N N . SER A 1 277 ? 39.622 3.650 -44.998 1.00 71.19 277 SER A N 1
ATOM 2237 C CA . SER A 1 277 ? 38.647 3.022 -44.117 1.00 71.19 277 SER A CA 1
ATOM 2238 C C . SER A 1 277 ? 37.727 4.084 -43.542 1.00 71.19 277 SER A C 1
ATOM 2240 O O . SER A 1 277 ? 38.188 5.112 -43.043 1.00 71.19 277 SER A O 1
ATOM 2242 N N . ILE A 1 278 ? 36.421 3.839 -43.602 1.00 66.06 278 ILE A N 1
ATOM 2243 C CA . ILE A 1 278 ? 35.444 4.595 -42.817 1.00 66.06 278 ILE A CA 1
ATOM 2244 C C . ILE A 1 278 ? 34.763 3.670 -41.820 1.00 66.06 278 ILE A C 1
ATOM 2246 O O . ILE A 1 278 ? 34.372 2.547 -42.138 1.00 66.06 278 ILE A O 1
ATOM 2250 N N . ASN A 1 279 ? 34.610 4.182 -40.602 1.00 58.84 279 ASN A N 1
ATOM 2251 C CA . ASN A 1 279 ? 33.824 3.540 -39.564 1.00 58.84 279 ASN A CA 1
ATOM 2252 C C . ASN A 1 279 ? 32.379 4.002 -39.727 1.00 58.84 279 ASN A C 1
ATOM 2254 O O . ASN A 1 279 ? 32.033 5.132 -39.379 1.00 58.84 279 ASN A O 1
ATOM 2258 N N . THR A 1 280 ? 31.537 3.141 -40.287 1.00 50.16 280 THR A N 1
ATOM 2259 C CA . THR A 1 280 ? 30.106 3.414 -40.437 1.00 50.16 280 THR A CA 1
ATOM 2260 C C . THR A 1 280 ? 29.317 2.519 -39.501 1.00 50.16 280 THR A C 1
ATOM 2262 O O . THR A 1 280 ? 29.540 1.313 -39.458 1.00 50.16 280 THR A O 1
ATOM 2265 N N . LYS A 1 281 ? 28.374 3.098 -38.753 1.00 54.59 281 LYS A N 1
ATOM 2266 C CA . LYS A 1 281 ? 27.431 2.306 -37.956 1.00 54.59 281 LYS A CA 1
ATOM 2267 C C . LYS A 1 281 ? 26.463 1.589 -38.909 1.00 54.59 281 LYS A C 1
ATOM 2269 O O . LYS A 1 281 ? 25.865 2.248 -39.762 1.00 54.59 281 LYS A O 1
ATOM 2274 N N . ASP A 1 282 ? 26.273 0.284 -38.718 1.00 51.16 282 ASP A N 1
ATOM 2275 C CA . ASP A 1 282 ? 25.425 -0.601 -39.542 1.00 51.16 282 ASP A CA 1
ATOM 2276 C C . ASP A 1 282 ? 23.992 -0.055 -39.749 1.00 51.16 282 ASP A C 1
ATOM 2278 O O . ASP A 1 282 ? 23.412 -0.113 -40.831 1.00 51.16 282 ASP A O 1
ATOM 2282 N N . VAL A 1 283 ? 23.473 0.655 -38.741 1.00 52.78 283 VAL A N 1
ATOM 2283 C CA . VAL A 1 283 ? 22.130 1.268 -38.709 1.00 52.78 283 VAL A CA 1
ATOM 2284 C C . VAL A 1 283 ? 21.859 2.279 -39.843 1.00 52.78 283 VAL A C 1
ATOM 2286 O O . VAL A 1 283 ? 20.695 2.604 -40.112 1.00 52.78 283 VAL A O 1
ATOM 2289 N N . TRP A 1 284 ? 22.898 2.802 -40.503 1.00 51.91 284 TRP A N 1
ATOM 2290 C CA . TRP A 1 284 ? 22.772 3.849 -41.529 1.00 51.91 284 TRP A CA 1
ATOM 2291 C C . TRP A 1 284 ? 23.188 3.412 -42.934 1.00 51.91 284 TRP A C 1
ATOM 2293 O O . TRP A 1 284 ? 22.921 4.151 -43.878 1.00 51.91 284 TRP A O 1
ATOM 2303 N N . GLY A 1 285 ? 23.791 2.230 -43.094 1.00 45.62 285 GLY A N 1
ATOM 2304 C CA . GLY A 1 285 ? 24.424 1.815 -44.353 1.00 45.62 285 GLY A CA 1
ATOM 2305 C C . GLY A 1 285 ? 23.473 1.703 -45.550 1.00 45.62 285 GLY A C 1
ATOM 2306 O O . GLY A 1 285 ? 23.886 1.968 -46.674 1.00 45.62 285 GLY A O 1
ATOM 2307 N N . ASN A 1 286 ? 22.193 1.393 -45.305 1.00 52.75 286 ASN A N 1
ATOM 2308 C CA . ASN A 1 286 ? 21.189 1.131 -46.350 1.00 52.75 286 ASN A CA 1
ATOM 2309 C C . ASN A 1 286 ? 20.037 2.156 -46.389 1.00 52.75 286 ASN A C 1
ATOM 2311 O O . ASN A 1 286 ? 18.996 1.915 -47.001 1.00 52.75 286 ASN A O 1
ATOM 2315 N N . LYS A 1 287 ? 20.166 3.299 -45.704 1.00 53.22 287 LYS A N 1
ATOM 2316 C CA . LYS A 1 287 ? 19.078 4.283 -45.590 1.00 53.22 287 LYS A CA 1
ATOM 2317 C C . LYS A 1 287 ? 19.148 5.332 -46.708 1.00 53.22 287 LYS A C 1
ATOM 2319 O O . LYS A 1 287 ? 19.826 6.340 -46.580 1.00 53.22 287 LYS A O 1
ATOM 2324 N N . LEU A 1 288 ? 18.371 5.113 -47.773 1.00 52.62 288 LEU A N 1
ATOM 2325 C CA . LEU A 1 288 ? 18.233 5.986 -48.959 1.00 52.62 288 LEU A CA 1
ATOM 2326 C C . LEU A 1 288 ? 17.456 7.305 -48.732 1.00 52.62 288 LEU A C 1
ATOM 2328 O O . LEU A 1 288 ? 17.269 8.071 -49.669 1.00 52.62 288 LEU A O 1
ATOM 2332 N N . TRP A 1 289 ? 16.978 7.590 -47.516 1.00 60.12 289 TRP A N 1
ATOM 2333 C CA . TRP A 1 289 ? 16.119 8.753 -47.227 1.00 60.12 289 TRP A CA 1
ATOM 2334 C C . TRP A 1 289 ? 16.876 10.014 -46.777 1.00 60.12 289 TRP A C 1
ATOM 2336 O O . TRP A 1 289 ? 16.247 10.987 -46.361 1.00 60.12 289 TRP A O 1
ATOM 2346 N N . TRP A 1 290 ? 18.211 10.005 -46.822 1.00 59.31 290 TRP A N 1
ATOM 2347 C CA . TRP A 1 290 ? 19.057 11.103 -46.351 1.00 59.31 290 TRP A CA 1
ATOM 2348 C C . TRP A 1 290 ? 20.001 11.590 -47.457 1.00 59.31 290 TRP A C 1
ATOM 2350 O O . TRP A 1 290 ? 20.866 10.842 -47.906 1.00 59.31 290 TRP A O 1
ATOM 2360 N N . ASN A 1 291 ? 19.856 12.850 -47.872 1.00 70.00 291 ASN A N 1
ATOM 2361 C CA . ASN A 1 291 ? 20.755 13.538 -48.803 1.00 70.00 291 ASN A CA 1
ATOM 2362 C C . ASN A 1 291 ? 21.106 14.944 -48.286 1.00 70.00 291 ASN A C 1
ATOM 2364 O O . ASN A 1 291 ? 20.558 15.416 -47.285 1.00 70.00 291 ASN A O 1
ATOM 2368 N N . GLU A 1 292 ? 22.061 15.592 -48.952 1.00 69.00 292 GLU A N 1
ATOM 2369 C CA . GLU A 1 292 ? 22.584 16.904 -48.559 1.00 69.00 292 GLU A CA 1
ATOM 2370 C C . GLU A 1 292 ? 21.506 18.000 -48.587 1.00 69.00 292 GLU A C 1
ATOM 2372 O O . GLU A 1 292 ? 21.461 18.847 -47.693 1.00 69.00 292 GLU A O 1
ATOM 2377 N N . ASP A 1 293 ? 20.555 17.913 -49.519 1.00 71.31 293 ASP A N 1
ATOM 2378 C CA . ASP A 1 293 ? 19.417 18.832 -49.604 1.00 71.31 293 ASP A CA 1
ATOM 2379 C C . ASP A 1 293 ? 18.517 18.738 -48.364 1.00 71.31 293 ASP A C 1
ATOM 2381 O O . ASP A 1 293 ? 18.190 19.750 -47.741 1.00 71.31 293 ASP A O 1
ATOM 2385 N N . ILE A 1 294 ? 18.175 17.518 -47.930 1.00 71.19 294 ILE A N 1
ATOM 2386 C CA . ILE A 1 294 ? 17.400 17.286 -46.703 1.00 71.19 294 ILE A CA 1
ATOM 2387 C C . ILE A 1 294 ? 18.168 17.801 -45.479 1.00 71.19 294 ILE A C 1
ATOM 2389 O O . ILE A 1 294 ? 17.567 18.411 -44.590 1.00 71.19 294 ILE A O 1
ATOM 2393 N N . ALA A 1 295 ? 19.487 17.597 -45.424 1.00 70.62 295 ALA A N 1
ATOM 2394 C CA . ALA A 1 295 ? 20.316 18.089 -44.326 1.00 70.62 295 ALA A CA 1
ATOM 2395 C C . ALA A 1 295 ? 20.320 19.630 -44.251 1.00 70.62 295 ALA A C 1
ATOM 2397 O O . ALA A 1 295 ? 20.173 20.200 -43.162 1.00 70.62 295 ALA A O 1
ATOM 2398 N N . ASN A 1 296 ? 20.411 20.310 -45.396 1.00 78.06 296 ASN A N 1
ATOM 2399 C CA . ASN A 1 296 ? 20.364 21.769 -45.484 1.00 78.06 296 ASN A CA 1
ATOM 2400 C C . ASN A 1 296 ? 18.987 22.329 -45.094 1.00 78.06 296 ASN A C 1
ATOM 2402 O O . ASN A 1 296 ? 18.905 23.281 -44.313 1.00 78.06 296 ASN A O 1
ATOM 2406 N N . GLU A 1 297 ? 17.903 21.689 -45.534 1.00 77.44 297 GLU A N 1
ATOM 2407 C CA . GLU A 1 297 ? 16.533 22.062 -45.167 1.00 77.44 297 GLU A CA 1
ATOM 2408 C C . GLU A 1 297 ? 16.261 21.897 -43.660 1.00 77.44 297 GLU A C 1
ATOM 2410 O O . GLU A 1 297 ? 15.587 22.732 -43.046 1.00 77.44 297 GLU A O 1
ATOM 2415 N N . ILE A 1 298 ? 16.827 20.860 -43.026 1.00 75.06 298 ILE A N 1
ATOM 2416 C CA . ILE A 1 298 ? 16.778 20.662 -41.567 1.00 75.06 298 ILE A CA 1
ATOM 2417 C C . ILE A 1 298 ? 17.493 21.798 -40.844 1.00 75.06 298 ILE A C 1
ATOM 2419 O O . ILE A 1 298 ? 16.922 22.394 -39.927 1.00 75.06 298 ILE A O 1
ATOM 2423 N N . LYS A 1 299 ? 18.717 22.117 -41.277 1.00 82.56 299 LYS A N 1
ATOM 2424 C CA . LYS A 1 299 ? 19.539 23.173 -40.682 1.00 82.56 299 LYS A CA 1
ATOM 2425 C C . LYS A 1 299 ? 18.842 24.528 -40.776 1.00 82.56 299 LYS A C 1
ATOM 2427 O O . LYS A 1 299 ? 18.748 25.235 -39.773 1.00 82.56 299 LYS A O 1
ATOM 2432 N N . LYS A 1 300 ? 18.295 24.852 -41.949 1.00 83.44 300 LYS A N 1
ATOM 2433 C CA . LYS A 1 300 ? 17.534 26.081 -42.190 1.00 83.44 300 LYS A CA 1
ATOM 2434 C C . LYS A 1 300 ? 16.307 26.147 -41.285 1.00 83.44 300 LYS A C 1
ATOM 2436 O O . LYS A 1 300 ? 16.124 27.117 -40.557 1.00 83.44 300 LYS A O 1
ATOM 2441 N N . ARG A 1 301 ? 15.505 25.082 -41.226 1.00 84.75 301 ARG A N 1
ATOM 2442 C CA . ARG A 1 301 ? 14.336 25.022 -40.337 1.00 84.75 301 ARG A CA 1
ATOM 2443 C C . ARG A 1 301 ? 14.707 25.183 -38.856 1.00 84.75 301 ARG A C 1
ATOM 2445 O O . ARG A 1 301 ? 14.009 25.886 -38.130 1.00 84.75 301 ARG A O 1
ATOM 2452 N N . ASP A 1 302 ? 15.781 24.546 -38.396 1.00 84.44 302 ASP A N 1
ATOM 2453 C CA . ASP A 1 302 ? 16.238 24.663 -37.005 1.00 84.44 302 ASP A CA 1
ATOM 2454 C C . ASP A 1 302 ? 16.692 26.086 -36.651 1.00 84.44 302 ASP A C 1
ATOM 2456 O O . ASP A 1 302 ? 16.504 26.517 -35.513 1.00 84.44 302 ASP A O 1
ATOM 2460 N N . GLN A 1 303 ? 17.236 26.838 -37.613 1.00 85.75 303 GLN A N 1
ATOM 2461 C CA . GLN A 1 303 ? 17.535 28.263 -37.437 1.00 85.75 303 GLN A CA 1
ATOM 2462 C C . GLN A 1 303 ? 16.254 29.082 -37.232 1.00 85.75 303 GLN A C 1
ATOM 2464 O O . GLN A 1 303 ? 16.177 29.836 -36.261 1.00 85.75 303 GLN A O 1
ATOM 2469 N N . TYR A 1 304 ? 15.229 28.884 -38.072 1.00 85.00 304 TYR A N 1
ATOM 2470 C CA . TYR A 1 304 ? 13.926 29.546 -37.901 1.00 85.00 304 TYR A CA 1
ATOM 2471 C C . TYR A 1 304 ? 13.273 29.192 -36.562 1.00 85.00 304 TYR A C 1
ATOM 2473 O O . TYR A 1 304 ? 12.745 30.066 -35.884 1.00 85.00 304 TYR A O 1
ATOM 2481 N N . TYR A 1 305 ? 13.370 27.932 -36.129 1.00 83.69 305 TYR A N 1
ATOM 2482 C CA . TYR A 1 305 ? 12.841 27.506 -34.833 1.00 83.69 305 TYR A CA 1
ATOM 2483 C C . TYR A 1 305 ? 13.542 28.191 -33.652 1.00 83.69 305 TYR A C 1
ATOM 2485 O O . TYR A 1 305 ? 12.879 28.703 -32.751 1.00 83.69 305 TYR A O 1
ATOM 2493 N N . LYS A 1 306 ? 14.883 28.237 -33.658 1.00 85.25 306 LYS A N 1
ATOM 2494 C CA . LYS A 1 306 ? 15.666 28.926 -32.618 1.00 85.25 306 LYS A CA 1
ATOM 2495 C C . LYS A 1 306 ? 15.323 30.413 -32.553 1.00 85.25 306 LYS A C 1
ATOM 2497 O O . LYS A 1 306 ? 15.159 30.947 -31.458 1.00 85.25 306 LYS A O 1
ATOM 2502 N N . LYS A 1 307 ? 15.166 31.054 -33.716 1.00 86.19 307 LYS A N 1
ATOM 2503 C CA . LYS A 1 307 ? 14.739 32.451 -33.820 1.00 86.19 307 LYS A CA 1
ATOM 2504 C C . LYS A 1 307 ? 13.342 32.645 -33.221 1.00 86.19 307 LYS A C 1
ATOM 2506 O O . LYS A 1 307 ? 13.198 33.466 -32.326 1.00 86.19 307 LYS A O 1
ATOM 2511 N N . ALA A 1 308 ? 12.364 31.827 -33.612 1.00 86.00 308 ALA A N 1
ATOM 2512 C CA . ALA A 1 308 ? 10.983 31.915 -33.131 1.00 86.00 308 ALA A CA 1
ATOM 2513 C C . ALA A 1 308 ? 10.837 31.687 -31.614 1.00 86.00 308 ALA A C 1
ATOM 2515 O O . ALA A 1 308 ? 10.034 32.359 -30.964 1.00 86.00 308 ALA A O 1
ATOM 2516 N N . ILE A 1 309 ? 11.628 30.779 -31.022 1.00 82.38 309 ILE A N 1
ATOM 2517 C CA . ILE A 1 309 ? 11.678 30.606 -29.557 1.00 82.38 309 ILE A CA 1
ATOM 2518 C C . ILE A 1 309 ? 12.163 31.882 -28.871 1.00 82.38 309 ILE A C 1
ATOM 2520 O O . ILE A 1 309 ? 11.625 32.263 -27.830 1.00 82.38 309 ILE A O 1
ATOM 2524 N N . PHE A 1 310 ? 13.210 32.497 -29.420 1.00 82.00 310 PHE A N 1
ATOM 2525 C CA . PHE A 1 310 ? 13.858 33.651 -28.815 1.00 82.00 310 PHE A CA 1
ATOM 2526 C C . PHE A 1 310 ? 13.000 34.914 -28.941 1.00 82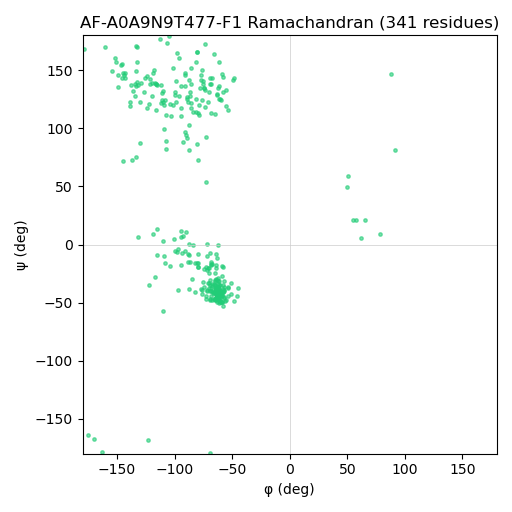.00 310 PHE A C 1
ATOM 2528 O O . PHE A 1 310 ? 12.796 35.616 -27.954 1.00 82.00 310 PHE A O 1
ATOM 2535 N N . THR A 1 311 ? 12.467 35.186 -30.133 1.00 84.06 311 THR A N 1
ATOM 2536 C CA . THR A 1 311 ? 11.740 36.427 -30.438 1.00 84.06 311 THR A CA 1
ATOM 2537 C C . THR A 1 311 ? 10.267 36.374 -30.041 1.00 84.06 311 THR A C 1
ATOM 2539 O O . THR A 1 311 ? 9.691 37.408 -29.711 1.00 84.06 311 THR A O 1
ATOM 2542 N N . LYS A 1 312 ? 9.649 35.183 -30.051 1.00 80.12 312 LYS A N 1
ATOM 2543 C CA . LYS A 1 312 ? 8.222 34.946 -29.757 1.00 80.12 312 LYS A CA 1
ATOM 2544 C C . LYS A 1 312 ? 7.236 35.759 -30.616 1.00 80.12 312 LYS A C 1
ATOM 2546 O O . LYS A 1 312 ? 6.080 35.907 -30.226 1.00 80.12 312 LYS A O 1
ATOM 2551 N N . THR A 1 313 ? 7.656 36.251 -31.780 1.00 83.75 313 THR A N 1
ATOM 2552 C CA . THR A 1 313 ? 6.816 37.041 -32.694 1.00 83.75 313 THR A CA 1
ATOM 2553 C C . THR A 1 313 ? 6.002 36.155 -33.636 1.00 83.75 313 THR A C 1
ATOM 2555 O O . THR A 1 313 ? 6.410 35.049 -33.992 1.00 83.75 313 THR A O 1
ATOM 2558 N N . ASP A 1 314 ? 4.846 36.649 -34.073 1.00 82.19 314 ASP A N 1
ATOM 2559 C CA . ASP A 1 314 ? 3.939 35.917 -34.969 1.00 82.19 314 ASP A CA 1
ATOM 2560 C C . ASP A 1 314 ? 4.594 35.628 -36.319 1.00 82.19 314 ASP A C 1
ATOM 2562 O O . ASP A 1 314 ? 4.504 34.510 -36.824 1.00 82.19 314 ASP A O 1
ATOM 2566 N N . THR A 1 315 ? 5.343 36.603 -36.831 1.00 87.44 315 THR A N 1
ATOM 2567 C CA . THR A 1 315 ? 6.080 36.511 -38.091 1.00 87.44 315 THR A CA 1
ATOM 2568 C C . THR A 1 315 ? 7.127 35.398 -38.062 1.00 87.44 315 THR A C 1
ATOM 2570 O O . THR A 1 315 ? 7.132 34.547 -38.945 1.00 87.44 315 THR A O 1
ATOM 2573 N N . ASP A 1 316 ? 7.962 35.323 -37.018 1.00 85.62 316 ASP A N 1
ATOM 2574 C CA . ASP A 1 316 ? 9.013 34.296 -36.940 1.00 85.62 316 ASP A CA 1
ATOM 2575 C C . ASP A 1 316 ? 8.429 32.884 -36.726 1.00 85.62 316 ASP A C 1
ATOM 2577 O O . ASP A 1 316 ? 8.989 31.888 -37.197 1.00 85.62 316 ASP A O 1
ATOM 2581 N N . TRP A 1 317 ? 7.282 32.774 -36.045 1.00 83.81 317 TRP A N 1
ATOM 2582 C CA . TRP A 1 317 ? 6.561 31.505 -35.912 1.00 83.81 317 TRP A CA 1
ATOM 2583 C C . TRP A 1 317 ? 5.934 31.047 -37.231 1.00 83.81 317 TRP A C 1
ATOM 2585 O O . TRP A 1 317 ? 5.922 29.842 -37.505 1.00 83.81 317 TRP A O 1
ATOM 2595 N N . ASP A 1 318 ? 5.414 31.968 -38.038 1.00 86.44 318 ASP A N 1
ATOM 2596 C CA . ASP A 1 318 ? 4.835 31.651 -39.341 1.00 86.44 318 ASP A CA 1
ATOM 2597 C C . ASP A 1 318 ? 5.914 31.277 -40.364 1.00 86.44 318 ASP A C 1
ATOM 2599 O O . ASP A 1 318 ? 5.754 30.263 -41.052 1.00 86.44 318 ASP A O 1
ATOM 2603 N N . ASP A 1 319 ? 7.064 31.957 -40.356 1.00 86.44 319 ASP A N 1
ATOM 2604 C CA . ASP A 1 319 ? 8.249 31.574 -41.134 1.00 86.44 319 ASP A CA 1
ATOM 2605 C C . ASP A 1 319 ? 8.713 30.146 -40.790 1.00 86.44 319 ASP A C 1
ATOM 2607 O O . ASP A 1 319 ? 8.937 29.308 -41.672 1.00 86.44 319 ASP A O 1
ATOM 2611 N N . PHE A 1 320 ? 8.787 29.810 -39.494 1.00 85.00 320 PHE A N 1
ATOM 2612 C CA . PHE A 1 320 ? 9.107 28.449 -39.054 1.00 85.00 320 PHE A CA 1
ATOM 2613 C C . PHE A 1 320 ? 8.080 27.419 -39.550 1.00 85.00 320 PHE A C 1
ATOM 2615 O O . PHE A 1 320 ? 8.468 26.339 -40.011 1.00 85.00 320 PHE A O 1
ATOM 2622 N N . LYS A 1 321 ? 6.774 27.719 -39.479 1.00 82.81 321 LYS A N 1
ATOM 2623 C CA . LYS A 1 321 ? 5.717 26.807 -39.958 1.00 82.81 321 LYS A CA 1
ATOM 2624 C C . LYS A 1 321 ? 5.821 26.569 -41.462 1.00 82.81 321 LYS A C 1
ATOM 2626 O O . LYS A 1 321 ? 5.712 25.415 -41.881 1.00 82.81 321 LYS A O 1
ATOM 2631 N N . GLN A 1 322 ? 6.040 27.621 -42.252 1.00 84.88 322 GLN A N 1
ATOM 2632 C CA . GLN A 1 322 ? 6.209 27.521 -43.703 1.00 84.88 322 GLN A CA 1
ATOM 2633 C C . GLN A 1 322 ? 7.401 26.625 -44.048 1.00 84.88 322 GLN A C 1
ATOM 2635 O O . GLN A 1 322 ? 7.248 25.644 -44.782 1.00 84.88 322 GLN A O 1
ATOM 2640 N N . GLN A 1 323 ? 8.555 26.876 -43.425 1.00 82.88 323 GLN A N 1
ATOM 2641 C CA . GLN A 1 323 ? 9.766 26.087 -43.648 1.00 82.88 323 GLN A CA 1
ATOM 2642 C C . GLN A 1 323 ? 9.602 24.624 -43.192 1.00 82.88 323 GLN A C 1
ATOM 2644 O O . GLN A 1 323 ? 10.051 23.695 -43.866 1.00 82.88 323 GLN A O 1
ATOM 2649 N N . ARG A 1 324 ? 8.913 24.381 -42.068 1.00 79.38 324 ARG A N 1
ATOM 2650 C CA . ARG A 1 324 ? 8.600 23.028 -41.579 1.00 79.38 324 ARG A CA 1
ATOM 2651 C C . ARG A 1 324 ? 7.717 22.259 -42.567 1.00 79.38 324 ARG A C 1
ATOM 2653 O O . ARG A 1 324 ? 8.007 21.099 -42.851 1.00 79.38 324 ARG A O 1
ATOM 2660 N N . ASN A 1 325 ? 6.662 22.892 -43.081 1.00 78.12 325 ASN A N 1
ATOM 2661 C CA . ASN A 1 325 ? 5.719 22.264 -44.008 1.00 78.12 325 ASN A CA 1
ATOM 2662 C C . ASN A 1 325 ? 6.369 21.978 -45.375 1.00 78.12 325 ASN A C 1
ATOM 2664 O O . ASN A 1 325 ? 6.160 20.897 -45.926 1.00 78.12 325 ASN A O 1
ATOM 2668 N N . SER A 1 326 ? 7.204 22.896 -45.881 1.00 75.38 326 SER A N 1
ATOM 2669 C CA . SER A 1 326 ? 7.992 22.706 -47.111 1.00 75.38 326 SER A CA 1
ATOM 2670 C C . SER A 1 326 ? 8.873 21.453 -47.029 1.00 75.38 326 SER A C 1
ATOM 2672 O O . SER A 1 326 ? 8.794 20.564 -47.882 1.00 75.38 326 SER A O 1
ATOM 2674 N N . ARG A 1 327 ? 9.617 21.300 -45.922 1.00 69.56 327 ARG A N 1
ATOM 2675 C CA . ARG A 1 327 ? 10.432 20.105 -45.663 1.00 69.56 327 ARG A CA 1
ATOM 2676 C C . ARG A 1 327 ? 9.588 18.826 -45.628 1.00 69.56 327 ARG A C 1
ATOM 2678 O O . ARG A 1 327 ? 9.959 17.843 -46.265 1.00 69.56 327 ARG A O 1
ATOM 2685 N N . SER A 1 328 ? 8.482 18.810 -44.876 1.00 61.44 328 SER A N 1
ATOM 2686 C CA . SER A 1 328 ? 7.613 17.626 -44.774 1.00 61.44 328 SER A CA 1
ATOM 2687 C C . SER A 1 328 ? 7.080 17.187 -46.141 1.00 61.44 328 SER A C 1
ATOM 2689 O O . SER A 1 328 ? 7.045 15.991 -46.425 1.00 61.44 328 SER A O 1
ATOM 2691 N N . ASN A 1 329 ? 6.735 18.138 -47.012 1.00 64.81 329 ASN A N 1
ATOM 2692 C CA . ASN A 1 329 ? 6.277 17.852 -48.369 1.00 64.81 329 ASN A CA 1
ATOM 2693 C C . ASN A 1 329 ? 7.396 17.283 -49.256 1.00 64.81 329 ASN A C 1
ATOM 2695 O O . ASN A 1 329 ? 7.173 16.269 -49.917 1.00 64.81 329 ASN A O 1
ATOM 2699 N N . ASN A 1 330 ? 8.604 17.854 -49.214 1.00 64.06 330 ASN A N 1
ATOM 2700 C CA . ASN A 1 330 ? 9.755 17.349 -49.974 1.00 64.06 330 ASN A CA 1
ATOM 2701 C C . ASN A 1 330 ? 10.209 15.958 -49.509 1.00 64.06 330 ASN A C 1
ATOM 2703 O O . ASN A 1 330 ? 10.488 15.086 -50.332 1.00 64.06 330 ASN A O 1
ATOM 2707 N N . GLN A 1 331 ? 10.218 15.710 -48.197 1.00 61.03 331 GLN A N 1
ATOM 2708 C CA . GLN A 1 331 ? 10.551 14.398 -47.640 1.00 61.03 331 GLN A CA 1
ATOM 2709 C C . GLN A 1 331 ? 9.515 13.339 -48.055 1.00 61.03 331 GLN A C 1
ATOM 2711 O O . GLN A 1 331 ? 9.885 12.239 -48.469 1.00 61.03 331 GLN A O 1
ATOM 2716 N N . ASN A 1 332 ? 8.222 13.676 -48.028 1.00 59.06 332 ASN A N 1
ATOM 2717 C CA . ASN A 1 332 ? 7.155 12.805 -48.529 1.00 59.06 332 ASN A CA 1
ATOM 2718 C C . ASN A 1 332 ? 7.249 12.565 -50.047 1.00 59.06 332 ASN A C 1
ATOM 2720 O O . ASN A 1 332 ? 6.983 11.452 -50.501 1.00 59.06 332 ASN A O 1
ATOM 2724 N N . TYR A 1 333 ? 7.640 13.575 -50.831 1.00 59.69 333 TYR A N 1
ATOM 2725 C CA . TYR A 1 333 ? 7.841 13.464 -52.279 1.00 59.69 333 TYR A CA 1
ATOM 2726 C C . TYR A 1 333 ? 9.005 12.526 -52.626 1.00 59.69 333 TYR A C 1
ATOM 2728 O O . TYR A 1 333 ? 8.830 11.602 -53.420 1.00 59.69 333 TYR A O 1
ATOM 2736 N N . GLN A 1 334 ? 10.159 12.670 -51.966 1.00 59.91 334 GLN A N 1
ATOM 2737 C CA . GLN A 1 334 ? 11.294 11.766 -52.186 1.00 59.91 334 GLN A CA 1
ATOM 2738 C C . GLN A 1 334 ? 11.023 10.339 -51.695 1.00 59.91 334 GLN A C 1
ATOM 2740 O O . GLN A 1 334 ? 11.396 9.377 -52.363 1.00 59.91 334 GLN A O 1
ATOM 2745 N N . THR A 1 335 ? 10.294 10.180 -50.586 1.00 56.72 335 THR A N 1
ATOM 2746 C CA . THR A 1 335 ? 9.883 8.852 -50.094 1.00 56.72 335 THR A CA 1
ATOM 2747 C C . THR A 1 335 ? 8.926 8.163 -51.078 1.00 56.72 335 THR A C 1
ATOM 2749 O O . THR A 1 335 ? 9.002 6.951 -51.277 1.00 56.72 335 THR A O 1
ATOM 2752 N N . LYS A 1 336 ? 8.053 8.927 -51.754 1.00 57.31 336 LYS A N 1
ATOM 2753 C CA . LYS A 1 336 ? 7.189 8.410 -52.828 1.00 57.31 336 LYS A CA 1
ATOM 2754 C C . LYS A 1 336 ? 7.986 7.987 -54.063 1.00 57.31 336 LYS A C 1
ATOM 2756 O O . LYS A 1 336 ? 7.788 6.864 -54.511 1.00 57.31 336 LYS A O 1
ATOM 2761 N N . LEU A 1 337 ? 8.911 8.818 -54.549 1.00 55.72 337 LEU A N 1
ATOM 2762 C CA . LEU A 1 337 ? 9.770 8.493 -55.701 1.00 55.72 337 LEU A CA 1
ATOM 2763 C C . LEU A 1 337 ? 10.581 7.205 -55.489 1.00 55.72 337 LEU A C 1
ATOM 2765 O O . LEU A 1 337 ? 10.703 6.394 -56.400 1.00 55.72 337 LEU A O 1
ATOM 2769 N N . LEU A 1 338 ? 11.090 6.992 -54.274 1.00 53.00 338 LEU A N 1
ATOM 2770 C CA . LEU A 1 338 ? 11.913 5.829 -53.929 1.00 53.00 338 LEU A CA 1
ATOM 2771 C C . LEU A 1 338 ? 11.104 4.547 -53.666 1.00 53.00 338 LEU A C 1
ATOM 2773 O O . LEU A 1 338 ? 11.659 3.455 -53.726 1.00 53.00 338 LEU A O 1
ATOM 2777 N N . SER A 1 339 ? 9.802 4.652 -53.375 1.00 49.50 339 SER A N 1
ATOM 2778 C CA . SER A 1 339 ? 8.945 3.491 -53.071 1.00 49.50 339 SER A CA 1
ATOM 2779 C C . SER A 1 339 ? 8.309 2.834 -54.303 1.00 49.50 339 SER A C 1
ATOM 2781 O O . SER A 1 339 ? 7.562 1.869 -54.150 1.00 49.50 339 SER A O 1
ATOM 2783 N N . GLY A 1 340 ? 8.578 3.340 -55.515 1.00 43.84 340 GLY A N 1
ATOM 2784 C CA . GLY A 1 340 ? 8.147 2.732 -56.782 1.00 43.84 340 GLY A CA 1
ATOM 2785 C C . GLY A 1 340 ? 6.629 2.628 -56.993 1.00 43.84 340 GLY A C 1
ATOM 2786 O O . GLY A 1 340 ? 6.188 2.054 -57.984 1.00 43.84 340 GLY A O 1
ATOM 2787 N N . LYS A 1 341 ? 5.805 3.175 -56.093 1.00 42.41 341 LYS A N 1
ATOM 2788 C CA . LYS A 1 341 ? 4.344 3.179 -56.225 1.00 42.41 341 LYS A CA 1
ATOM 2789 C C . LYS A 1 341 ? 3.896 4.404 -57.015 1.00 42.41 341 LYS A C 1
ATOM 2791 O O . LYS A 1 341 ? 3.461 5.401 -56.436 1.00 42.41 341 LYS A O 1
ATOM 2796 N N . ASN A 1 342 ? 3.994 4.311 -58.338 1.00 37.84 342 ASN A N 1
ATOM 2797 C CA . ASN A 1 342 ? 3.146 5.117 -59.210 1.00 37.84 342 ASN A CA 1
ATOM 2798 C C . ASN A 1 342 ? 1.701 4.608 -59.090 1.00 37.84 342 ASN A C 1
ATOM 2800 O O . ASN A 1 342 ? 1.474 3.405 -58.962 1.00 37.84 342 ASN A O 1
ATOM 2804 N N . ARG A 1 343 ? 0.758 5.551 -59.031 1.00 38.34 343 ARG A N 1
ATOM 2805 C CA . ARG A 1 343 ? -0.683 5.283 -59.096 1.00 38.34 343 ARG A CA 1
ATOM 2806 C C . ARG A 1 343 ? -1.067 4.680 -60.435 1.00 38.34 343 ARG A C 1
ATOM 2808 O O . ARG A 1 343 ? -0.458 5.115 -61.437 1.00 38.34 343 ARG A O 1
#